Protein AF-0000000084530500 (afdb_homodimer)

pLDDT: mean 92.84, std 9.27, range [52.69, 98.69]

Solvent-accessible surface area (backbone atoms only — not comparable to full-atom values): 16611 Å² total; per-residue (Å²): 129,86,68,72,89,74,57,67,73,59,50,64,66,54,60,61,42,59,48,24,37,50,35,18,50,46,45,53,46,49,42,46,55,41,28,43,76,73,73,33,53,69,70,47,49,54,50,51,52,53,27,68,74,37,63,52,72,34,32,72,69,60,44,49,62,70,46,38,83,73,32,84,66,74,65,64,59,66,60,46,52,50,49,35,37,73,71,50,22,37,44,66,48,96,87,36,28,26,32,62,33,74,61,24,47,52,51,50,50,54,40,49,53,47,39,48,51,50,54,52,42,43,47,59,95,56,56,67,66,52,49,31,47,28,49,51,51,44,24,48,28,26,34,56,63,75,48,76,36,55,79,84,131,130,86,70,73,89,73,57,67,73,59,49,64,66,55,61,62,42,60,46,24,36,50,37,16,52,46,46,52,47,48,42,47,56,42,28,43,77,74,74,30,54,68,70,48,49,54,50,52,52,53,28,68,74,38,64,52,71,35,32,71,69,59,44,49,62,71,45,39,82,72,32,83,66,74,67,63,59,65,59,46,52,50,49,36,38,74,70,50,23,37,43,66,48,94,87,37,28,26,32,63,32,75,62,23,48,52,51,51,52,54,38,49,54,46,38,47,51,50,55,53,43,45,47,60,94,56,55,66,67,52,50,30,46,28,49,52,51,43,24,46,28,26,34,54,62,75,48,76,36,54,78,84,130

Organism: Streptomyces rubellomurinus (strain ATCC 31215) (NCBI:txid359131)

Nearest PDB structures (foldseek):
  4rgu-assembly1_A-2  TM=6.448E-01  e=1.295E-05  Acinetobacter baylyi ADP1
  5x7z-assembly1_A-2  TM=6.653E-01  e=1.735E-05  Mycobacterium tuberculosis H37Rv
  3fm5-assembly3_C  TM=7.066E-01  e=1.064E-04  Rhodococcus jostii RHA1
  5cyv-assembly1_B  TM=6.787E-01  e=2.277E-04  Rhodococcus jostii RHA1
  2hr3-assembly1_A  TM=5.993E-01  e=1.631E-02  Pseudomonas aeruginosa

Foldseek 3Di:
DDDDDDDPVVVVPDDPVVVVVVLVCVLVVQLQVLCVVLPDGPLLLLVLVVCAVPPQPDALVRSCVVCVVVCVVVDDNVVSQVVCVVVQQWDQDDVRGIHGDPVVVVSNVSSVVSSVVSVVVSCPPPDPVNVVVVLQVVLVVCVVVPHHSDDDD/DDDDDDDPVVVVPDDPVVVVVVLVCVLVVQLQVLCVVLPDGPLLLLVLVVCAVPPQPDALVRSCVVCVVVCVVVDDVVVSVVVCVVVQQWDQDDVRGIHGDPVVVVSNVSSVVSSVVSVVVSCPPPDPVVVVVVLQVVLVVCVVVPHHSDDDD

Sequence (306 aa):
MAVEEYAHEVLAGQPIGAWSGEVYRRVVGGLRDQLAVEGLAQPHWWTLNHVAGAPGAWTRATLVDRLARYEDLGLDFDAVFDDLVAREWLVEGAEGAMTLTEAGEAGRLRARERNLRVHLRTHEGIDPEDFVTTINVLRRMVDNLGGDGNLPAMAVEEYAHEVLAGQPIGAWSGEVYRRVVGGLRDQLAVEGLAQPHWWTLNHVAGAPGAWTRATLVDRLARYEDLGLDFDAVFDDLVAREWLVEGAEGAMTLTEAGEAGRLRARERNLRVHLRTHEGIDPEDFVTTINVLRRMVDNLGGDGNLPA

Secondary structure (DSSP, 8-state):
-PPPP--HHHHTTS-HHHHHHHHHHHHHHHHHHHHHHTT--HHHHHHHHHHHHSTT---HHHHHHHTHHHHTTT--HHHHHHHHHHTTSEEE-TTS-EEE-HHHHHHHHHHHHHHHHHHHHHHTT--HHHHHHHHHHHHHHHHHTTS--SPP-/-PPPP--HHHHTTS-HHHHHHHHHHHHHHHHHHHHHHTT--HHHHHHHHHHHHSTT---HHHHHHHHHHHHTTT--HHHHHHHHHHTTSEEE-TTS-EEE-HHHHHHHHHHHHHHHHHHHHHHTT--HHHHHHHHHHHHHHHHHTTS--SPP-

InterPro domains:
  IPR036388 Winged helix-like DNA-binding domain superfamily [G3DSA:1.10.10.10] (5-146)
  IPR036390 Winged helix DNA-binding domain superfamily [SSF46785] (20-146)

Structure (mmCIF, N/CA/C/O backbone):
data_AF-0000000084530500-model_v1
#
loop_
_entity.id
_entity.type
_entity.pdbx_description
1 polymer 'MarR family transcriptional regulator'
#
loop_
_atom_site.group_PDB
_atom_site.id
_atom_site.type_symbol
_atom_site.label_atom_id
_atom_site.label_alt_id
_atom_site.label_comp_id
_atom_site.label_asym_id
_atom_site.label_entity_id
_atom_site.label_seq_id
_atom_site.pdbx_PDB_ins_code
_atom_site.Cartn_x
_atom_site.Cartn_y
_atom_site.Cartn_z
_atom_site.occupancy
_atom_site.B_iso_or_equiv
_atom_site.auth_seq_id
_atom_site.auth_comp_id
_atom_site.auth_asym_id
_atom_site.auth_atom_id
_atom_site.pdbx_PDB_model_num
ATOM 1 N N . MET A 1 1 ? -5.711 11.414 -18.969 1 54.59 1 MET A N 1
ATOM 2 C CA . MET A 1 1 ? -6.492 10.68 -19.969 1 54.59 1 MET A CA 1
ATOM 3 C C . MET A 1 1 ? -7.637 9.922 -19.297 1 54.59 1 MET A C 1
ATOM 5 O O . MET A 1 1 ? -7.551 9.555 -18.125 1 54.59 1 MET A O 1
ATOM 9 N N . ALA A 1 2 ? -8.797 9.789 -19.938 1 70.19 2 ALA A N 1
ATOM 10 C CA . ALA A 1 2 ? -10.008 9.164 -19.406 1 70.19 2 ALA A CA 1
ATOM 11 C C . ALA A 1 2 ? -9.773 7.688 -19.094 1 70.19 2 ALA A C 1
ATOM 13 O O . ALA A 1 2 ? -9.055 6.996 -19.812 1 70.19 2 ALA A O 1
ATOM 14 N N . VAL A 1 3 ? -10.016 7.199 -17.797 1 82.19 3 VAL A N 1
ATOM 15 C CA . VAL A 1 3 ? -9.945 5.789 -17.422 1 82.19 3 VAL A CA 1
ATOM 16 C C . VAL A 1 3 ? -10.945 4.988 -18.25 1 82.19 3 VAL A C 1
ATOM 18 O O . VAL A 1 3 ? -12.125 5.352 -18.344 1 82.19 3 VAL A O 1
ATOM 21 N N . GLU A 1 4 ? -10.461 3.975 -18.891 1 88.31 4 GLU A N 1
ATOM 22 C CA . GLU A 1 4 ? -11.297 3.127 -19.734 1 88.31 4 GLU A CA 1
ATOM 23 C C . GLU A 1 4 ? -12.312 2.352 -18.906 1 88.31 4 GLU A C 1
ATOM 25 O O . GLU A 1 4 ? -12.094 2.104 -17.719 1 88.31 4 GLU A O 1
ATOM 30 N N . GLU A 1 5 ? -13.484 2.076 -19.609 1 93 5 GLU A N 1
ATOM 31 C CA . GLU A 1 5 ? -14.484 1.225 -18.984 1 93 5 GLU A CA 1
ATOM 32 C C . GLU A 1 5 ? -14.227 -0.249 -19.281 1 93 5 GLU A C 1
ATOM 34 O O . GLU A 1 5 ? -13.883 -0.607 -20.406 1 93 5 GLU A O 1
ATOM 39 N N . TYR A 1 6 ? -14.344 -1.104 -18.297 1 94.44 6 TYR A N 1
ATOM 40 C CA . TYR A 1 6 ? -14.141 -2.541 -18.438 1 94.44 6 TYR A CA 1
ATOM 41 C C . TYR A 1 6 ? -15.359 -3.316 -17.969 1 94.44 6 TYR A C 1
ATOM 43 O O . TYR A 1 6 ? -16.141 -2.822 -17.156 1 94.44 6 TYR A O 1
ATOM 51 N N . ALA A 1 7 ? -15.406 -4.551 -18.547 1 95.19 7 ALA A N 1
ATOM 52 C CA . ALA A 1 7 ? -16.469 -5.453 -18.125 1 95.19 7 ALA A CA 1
ATOM 53 C C . ALA A 1 7 ? -16.328 -5.812 -16.641 1 95.19 7 ALA A C 1
ATOM 55 O O . ALA A 1 7 ? -15.211 -5.875 -16.125 1 95.19 7 ALA A O 1
ATOM 56 N N . HIS A 1 8 ? -17.516 -6.004 -16 1 93.69 8 HIS A N 1
ATOM 57 C CA . HIS A 1 8 ? -17.547 -6.316 -14.578 1 93.69 8 HIS A CA 1
ATOM 58 C C . HIS A 1 8 ? -16.688 -7.527 -14.266 1 93.69 8 HIS A C 1
ATOM 60 O O . HIS A 1 8 ? -15.945 -7.523 -13.273 1 93.69 8 HIS A O 1
ATOM 66 N N . GLU A 1 9 ? -16.766 -8.539 -15.07 1 93.5 9 GLU A N 1
ATOM 67 C CA . GLU A 1 9 ? -16.047 -9.789 -14.844 1 93.5 9 GLU A CA 1
ATOM 68 C C . GLU A 1 9 ? -14.531 -9.555 -14.867 1 93.5 9 GLU A C 1
ATOM 70 O O . GLU A 1 9 ? -13.789 -10.227 -14.156 1 93.5 9 GLU A O 1
ATOM 75 N N . VAL A 1 10 ? -14.109 -8.586 -15.719 1 94.31 10 VAL A N 1
ATOM 76 C CA . VAL A 1 10 ? -12.695 -8.25 -15.82 1 94.31 10 VAL A CA 1
ATOM 77 C C . VAL A 1 10 ? -12.234 -7.539 -14.547 1 94.31 10 VAL A C 1
ATOM 79 O O . VAL A 1 10 ? -11.211 -7.891 -13.969 1 94.31 10 VAL A O 1
ATOM 82 N N . LEU A 1 11 ? -13.062 -6.582 -14.086 1 95.62 11 LEU A N 1
ATOM 83 C CA . LEU A 1 11 ? -12.742 -5.797 -12.898 1 95.62 11 LEU A CA 1
ATOM 84 C C . LEU A 1 11 ? -12.758 -6.672 -11.648 1 95.62 11 LEU A C 1
ATOM 86 O O . LEU A 1 11 ? -11.938 -6.488 -10.742 1 95.62 11 LEU A O 1
ATOM 90 N N . ALA A 1 12 ? -13.656 -7.699 -11.641 1 94.06 12 ALA A N 1
ATOM 91 C CA . ALA A 1 12 ? -13.797 -8.586 -10.492 1 94.06 12 ALA A CA 1
ATOM 92 C C . ALA A 1 12 ? -12.555 -9.461 -10.32 1 94.06 12 ALA A C 1
ATOM 94 O O . ALA A 1 12 ? -12.328 -10.016 -9.242 1 94.06 12 ALA A O 1
ATOM 95 N N . GLY A 1 13 ? -11.711 -9.57 -11.398 1 92.5 13 GLY A N 1
ATOM 96 C CA . GLY A 1 13 ? -10.531 -10.422 -11.359 1 92.5 13 GLY A CA 1
ATOM 97 C C . GLY A 1 13 ? -9.25 -9.648 -11.133 1 92.5 13 GLY A C 1
ATOM 98 O O . GLY A 1 13 ? -8.156 -10.234 -11.133 1 92.5 13 GLY A O 1
ATOM 99 N N . GLN A 1 14 ? -9.336 -8.359 -10.875 1 94.12 14 GLN A N 1
ATOM 100 C CA . GLN A 1 14 ? -8.148 -7.527 -10.727 1 94.12 14 GLN A CA 1
ATOM 101 C C . GLN A 1 14 ? -7.488 -7.75 -9.367 1 94.12 14 GLN A C 1
ATOM 103 O O . GLN A 1 14 ? -8.18 -7.938 -8.359 1 94.12 14 GLN A O 1
ATOM 108 N N . PRO A 1 15 ? -6.168 -7.758 -9.305 1 94.25 15 PRO A N 1
ATOM 109 C CA . PRO A 1 15 ? -5.441 -7.965 -8.047 1 94.25 15 PRO A CA 1
ATOM 110 C C . PRO A 1 15 ? -5.512 -6.758 -7.117 1 94.25 15 PRO A C 1
ATOM 112 O O . PRO A 1 15 ? -4.836 -5.754 -7.352 1 94.25 15 PRO A O 1
ATOM 115 N N . ILE A 1 16 ? -6.207 -6.91 -6.043 1 96.81 16 ILE A N 1
ATOM 116 C CA . ILE A 1 16 ? -6.441 -5.816 -5.105 1 96.81 16 ILE A CA 1
ATOM 117 C C . ILE A 1 16 ? -5.117 -5.395 -4.465 1 96.81 16 ILE A C 1
ATOM 119 O O . ILE A 1 16 ? -4.906 -4.215 -4.184 1 96.81 16 ILE A O 1
ATOM 123 N N . GLY A 1 17 ? -4.215 -6.352 -4.203 1 95.56 17 GLY A N 1
ATOM 124 C CA . GLY A 1 17 ? -2.908 -6.012 -3.664 1 95.56 17 GLY A CA 1
ATOM 125 C C . GLY A 1 17 ? -2.125 -5.062 -4.551 1 95.56 17 GLY A C 1
ATOM 126 O O . GLY A 1 17 ? -1.516 -4.105 -4.066 1 95.56 17 GLY A O 1
ATOM 127 N N . ALA A 1 18 ? -2.166 -5.277 -5.852 1 92.38 18 ALA A N 1
ATOM 128 C CA . ALA A 1 18 ? -1.439 -4.434 -6.793 1 92.38 18 ALA A CA 1
ATOM 129 C C . ALA A 1 18 ? -2.031 -3.029 -6.844 1 92.38 18 ALA A C 1
ATOM 131 O O . ALA A 1 18 ? -1.302 -2.037 -6.777 1 92.38 18 ALA A O 1
ATOM 132 N N . TRP A 1 19 ? -3.332 -2.898 -6.91 1 96.19 19 TRP A N 1
ATOM 133 C CA . TRP A 1 19 ? -3.992 -1.602 -7.039 1 96.19 19 TRP A CA 1
ATOM 134 C C . TRP A 1 19 ? -3.893 -0.811 -5.738 1 96.19 19 TRP A C 1
ATOM 136 O O . TRP A 1 19 ? -3.629 0.394 -5.754 1 96.19 19 TRP A O 1
ATOM 146 N N . SER A 1 20 ? -4.148 -1.456 -4.598 1 97.5 20 SER A N 1
ATOM 147 C CA . SER A 1 20 ? -3.998 -0.766 -3.32 1 97.5 20 SER A CA 1
ATOM 148 C C . SER A 1 20 ? -2.559 -0.313 -3.104 1 97.5 20 SER A C 1
ATOM 150 O O . SER A 1 20 ? -2.316 0.782 -2.592 1 97.5 20 SER A O 1
ATOM 152 N N . GLY A 1 21 ? -1.623 -1.118 -3.494 1 96.19 21 GLY A N 1
ATOM 153 C CA . GLY A 1 21 ? -0.222 -0.739 -3.412 1 96.19 21 GLY A CA 1
ATOM 154 C C . GLY A 1 21 ? 0.12 0.47 -4.262 1 96.19 21 GLY A C 1
ATOM 155 O O . GLY A 1 21 ? 0.86 1.354 -3.826 1 96.19 21 GLY A O 1
ATOM 156 N N . GLU A 1 22 ? -0.398 0.429 -5.473 1 94.94 22 GLU A N 1
ATOM 157 C CA . GLU A 1 22 ? -0.129 1.541 -6.379 1 94.94 22 GLU A CA 1
ATOM 158 C C . GLU A 1 22 ? -0.701 2.848 -5.836 1 94.94 22 GLU A C 1
ATOM 160 O O . GLU A 1 22 ? -0.021 3.875 -5.832 1 94.94 22 GLU A O 1
ATOM 165 N N . VAL A 1 23 ? -1.954 2.83 -5.367 1 97.69 23 VAL A N 1
ATOM 166 C CA . VAL A 1 23 ? -2.57 4.023 -4.797 1 97.69 23 VAL A CA 1
ATOM 167 C C . VAL A 1 23 ? -1.772 4.48 -3.576 1 97.69 23 VAL A C 1
ATOM 169 O O . VAL A 1 23 ? -1.45 5.664 -3.445 1 97.69 23 VAL A O 1
ATOM 172 N N . TYR A 1 24 ? -1.438 3.559 -2.705 1 96.38 24 TYR A N 1
ATOM 173 C CA . TYR A 1 24 ? -0.634 3.873 -1.529 1 96.38 24 TYR A CA 1
ATOM 174 C C . TYR A 1 24 ? 0.644 4.605 -1.922 1 96.38 24 TYR A C 1
ATOM 176 O O . TYR A 1 24 ? 0.923 5.695 -1.416 1 96.38 24 TYR A O 1
ATOM 184 N N . ARG A 1 25 ? 1.429 4.113 -2.854 1 95.56 25 ARG A N 1
ATOM 185 C CA . ARG A 1 25 ? 2.711 4.684 -3.258 1 95.56 25 ARG A CA 1
ATOM 186 C C . ARG A 1 25 ? 2.527 6.066 -3.869 1 95.56 25 ARG A C 1
ATOM 188 O O . ARG A 1 25 ? 3.293 6.988 -3.574 1 95.56 25 ARG A O 1
ATOM 195 N N . ARG A 1 26 ? 1.501 6.172 -4.645 1 95.44 26 ARG A N 1
ATOM 196 C CA . ARG A 1 26 ? 1.305 7.441 -5.336 1 95.44 26 ARG A CA 1
ATOM 197 C C . ARG A 1 26 ? 0.82 8.516 -4.371 1 95.44 26 ARG A C 1
ATOM 199 O O . ARG A 1 26 ? 1.239 9.672 -4.461 1 95.44 26 ARG A O 1
ATOM 206 N N . VAL A 1 27 ? -0.061 8.156 -3.434 1 96.06 27 VAL A N 1
ATOM 207 C CA . VAL A 1 27 ? -0.547 9.117 -2.451 1 96.06 27 VAL A CA 1
ATOM 208 C C . VAL A 1 27 ? 0.596 9.539 -1.529 1 96.06 27 VAL A C 1
ATOM 210 O O . VAL A 1 27 ? 0.885 10.727 -1.392 1 96.06 27 VAL A O 1
ATOM 213 N N . VAL A 1 28 ? 1.25 8.602 -0.919 1 92.38 28 VAL A N 1
ATOM 214 C CA . VAL A 1 28 ? 2.332 8.883 0.018 1 92.38 28 VAL A CA 1
ATOM 215 C C . VAL A 1 28 ? 3.467 9.609 -0.704 1 92.38 28 VAL A C 1
ATOM 217 O O . VAL A 1 28 ? 4.027 10.57 -0.179 1 92.38 28 VAL A O 1
ATOM 220 N N . GLY A 1 29 ? 3.785 9.125 -1.941 1 94.12 29 GLY A N 1
ATOM 221 C CA . GLY A 1 29 ? 4.777 9.812 -2.75 1 94.12 29 GLY A CA 1
ATOM 222 C C . GLY A 1 29 ? 4.418 11.25 -3.043 1 94.12 29 GLY A C 1
ATOM 223 O O . GLY A 1 29 ? 5.258 12.148 -2.932 1 94.12 29 GLY A O 1
ATOM 224 N N . GLY A 1 30 ? 3.16 11.477 -3.455 1 95.19 30 GLY A N 1
ATOM 225 C CA . GLY A 1 30 ? 2.688 12.828 -3.701 1 95.19 30 GLY A CA 1
ATOM 226 C C . GLY A 1 30 ? 2.811 13.734 -2.49 1 95.19 30 GLY A C 1
ATOM 227 O O . GLY A 1 30 ? 3.246 14.883 -2.607 1 95.19 30 GLY A O 1
ATOM 228 N N . LEU A 1 31 ? 2.422 13.219 -1.351 1 95 31 LEU A N 1
ATOM 229 C CA . LEU A 1 31 ? 2.525 13.984 -0.113 1 95 31 LEU A CA 1
ATOM 230 C C . LEU A 1 31 ? 3.98 14.305 0.209 1 95 31 LEU A C 1
ATOM 232 O O . LEU A 1 31 ? 4.312 15.445 0.552 1 95 31 LEU A O 1
ATOM 236 N N . ARG A 1 32 ? 4.875 13.367 0.038 1 93.25 32 ARG A N 1
ATOM 237 C CA . ARG A 1 32 ? 6.297 13.547 0.312 1 93.25 32 ARG A CA 1
ATOM 238 C C . ARG A 1 32 ? 6.91 14.57 -0.638 1 93.25 32 ARG A C 1
ATOM 240 O O . ARG A 1 32 ? 7.73 15.398 -0.226 1 93.25 32 ARG A O 1
ATOM 247 N N . ASP A 1 33 ? 6.508 14.469 -1.879 1 95.19 33 ASP A N 1
ATOM 248 C CA . ASP A 1 33 ? 7.008 15.422 -2.865 1 95.19 33 ASP A CA 1
ATOM 249 C C . ASP A 1 33 ? 6.637 16.859 -2.482 1 95.19 33 ASP A C 1
ATOM 251 O O . ASP A 1 33 ? 7.449 17.766 -2.613 1 95.19 33 ASP A O 1
ATOM 255 N N . GLN A 1 34 ? 5.418 16.984 -2.002 1 95.81 34 GLN A N 1
ATOM 256 C CA . GLN A 1 34 ? 4.965 18.328 -1.633 1 95.81 34 GLN A CA 1
ATOM 257 C C . GLN A 1 34 ? 5.656 18.812 -0.358 1 95.81 34 GLN A C 1
ATOM 259 O O . GLN A 1 34 ? 5.965 20 -0.224 1 95.81 34 GLN A O 1
ATOM 264 N N . LEU A 1 35 ? 5.949 17.922 0.568 1 95.56 35 LEU A N 1
ATOM 265 C CA . LEU A 1 35 ? 6.699 18.266 1.77 1 95.56 35 LEU A CA 1
ATOM 266 C C . LEU A 1 35 ? 8.117 18.719 1.416 1 95.56 35 LEU A C 1
ATOM 268 O O . LEU A 1 35 ? 8.641 19.656 2.008 1 95.56 35 LEU A O 1
ATOM 272 N N . ALA A 1 36 ? 8.656 18.109 0.406 1 95.75 36 ALA A N 1
ATOM 273 C CA . ALA A 1 36 ? 10.023 18.406 -0.016 1 95.75 36 ALA A CA 1
ATOM 274 C C . ALA A 1 36 ? 10.141 19.828 -0.531 1 95.75 36 ALA A C 1
ATOM 276 O O . ALA A 1 36 ? 11.195 20.453 -0.408 1 95.75 36 ALA A O 1
ATOM 277 N N . VAL A 1 37 ? 9.102 20.359 -1.075 1 95.44 37 VAL A N 1
ATOM 278 C CA . VAL A 1 37 ? 9.07 21.734 -1.551 1 95.44 37 VAL A CA 1
ATOM 279 C C . VAL A 1 37 ? 9.375 22.688 -0.395 1 95.44 37 VAL A C 1
ATOM 281 O O . VAL A 1 37 ? 10.023 23.719 -0.585 1 95.44 37 VAL A O 1
ATOM 284 N N . GLU A 1 38 ? 8.977 22.281 0.807 1 94.75 38 GLU A N 1
ATOM 285 C CA . GLU A 1 38 ? 9.234 23.094 2.002 1 94.75 38 GLU A CA 1
ATOM 286 C C . GLU A 1 38 ? 10.508 22.641 2.707 1 94.75 38 GLU A C 1
ATOM 288 O O . GLU A 1 38 ? 10.766 23.031 3.846 1 94.75 38 GLU A O 1
ATOM 293 N N . GLY A 1 39 ? 11.219 21.719 2.035 1 96.19 39 GLY A N 1
ATOM 294 C CA . GLY A 1 39 ? 12.422 21.188 2.658 1 96.19 39 GLY A CA 1
ATOM 295 C C . GLY A 1 39 ? 12.133 20.234 3.803 1 96.19 39 GLY A C 1
ATOM 296 O O . GLY A 1 39 ? 12.938 20.094 4.727 1 96.19 39 GLY A O 1
ATOM 297 N N . LEU A 1 40 ? 10.969 19.641 3.818 1 96.62 40 LEU A N 1
ATOM 298 C CA . LEU A 1 40 ? 10.555 18.766 4.902 1 96.62 40 LEU A CA 1
ATOM 299 C C . LEU A 1 40 ? 10.516 17.312 4.434 1 96.62 40 LEU A C 1
ATOM 301 O O . LEU A 1 40 ? 10.102 17.031 3.309 1 96.62 40 LEU A O 1
ATOM 305 N N . ALA A 1 41 ? 10.969 16.453 5.258 1 93.56 41 ALA A N 1
ATOM 306 C CA . ALA A 1 41 ? 10.672 15.031 5.152 1 93.56 41 ALA A CA 1
ATOM 307 C C . ALA A 1 41 ? 9.5 14.648 6.047 1 93.56 41 ALA A C 1
ATOM 309 O O . ALA A 1 41 ? 8.961 15.492 6.773 1 93.56 41 ALA A O 1
ATOM 310 N N . GLN A 1 42 ? 9.023 13.414 5.887 1 90.06 42 GLN A N 1
ATOM 311 C CA . GLN A 1 42 ? 7.84 12.969 6.609 1 90.06 42 GLN A CA 1
ATOM 312 C C . GLN A 1 42 ? 8.031 13.109 8.117 1 90.06 42 GLN A C 1
ATOM 314 O O . GLN A 1 42 ? 7.152 13.633 8.805 1 90.06 42 GLN A O 1
ATOM 319 N N . PRO A 1 43 ? 9.227 12.758 8.727 1 91.44 43 PRO A N 1
ATOM 320 C CA . PRO A 1 43 ? 9.352 12.938 10.172 1 91.44 43 PRO A CA 1
ATOM 321 C C . PRO A 1 43 ? 9.281 14.406 10.594 1 91.44 43 PRO A C 1
ATOM 323 O O . PRO A 1 43 ? 8.82 14.719 11.688 1 91.44 43 PRO A O 1
ATOM 326 N N . HIS A 1 44 ? 9.781 15.32 9.711 1 94.94 44 HIS A N 1
ATOM 327 C CA . HIS A 1 44 ? 9.602 16.75 9.953 1 94.94 44 HIS A CA 1
ATOM 328 C C . HIS A 1 44 ? 8.125 17.094 10.117 1 94.94 44 HIS A C 1
ATOM 330 O O . HIS A 1 44 ? 7.742 17.781 11.062 1 94.94 44 HIS A O 1
ATOM 336 N N . TRP A 1 45 ? 7.363 16.5 9.25 1 94.5 45 TRP A N 1
ATOM 337 C CA . TRP A 1 45 ? 5.934 16.797 9.188 1 94.5 45 TRP A CA 1
ATOM 338 C C . TRP A 1 45 ? 5.219 16.25 10.422 1 94.5 45 TRP A C 1
ATOM 340 O O . TRP A 1 45 ? 4.434 16.969 11.055 1 94.5 45 TRP A O 1
ATOM 350 N N . TRP A 1 46 ? 5.531 15.102 10.75 1 91.75 46 TRP A N 1
ATOM 351 C CA . TRP A 1 46 ? 4.934 14.508 11.945 1 91.75 46 TRP A CA 1
ATOM 352 C C . TRP A 1 46 ? 5.266 15.336 13.188 1 91.75 46 TRP A C 1
ATOM 354 O O . TRP A 1 46 ? 4.387 15.633 14 1 91.75 46 TRP A O 1
ATOM 364 N N . THR A 1 47 ? 6.504 15.695 13.281 1 94.94 47 THR A N 1
ATOM 365 C CA . THR A 1 47 ? 6.973 16.516 14.398 1 94.94 47 THR A CA 1
ATOM 366 C C . THR A 1 47 ? 6.199 17.828 14.469 1 94.94 47 THR A C 1
ATOM 368 O O . THR A 1 47 ? 5.625 18.156 15.516 1 94.94 47 THR A O 1
ATOM 371 N N . LEU A 1 48 ? 6.121 18.516 13.375 1 97.38 48 LEU A N 1
ATOM 372 C CA . LEU A 1 48 ? 5.461 19.812 13.32 1 97.38 48 LEU A CA 1
ATOM 373 C C . LEU A 1 48 ? 3.992 19.703 13.711 1 97.38 48 LEU A C 1
ATOM 375 O O . LEU A 1 48 ? 3.475 20.531 14.461 1 97.38 48 LEU A O 1
ATOM 379 N N . ASN A 1 49 ? 3.344 18.703 13.242 1 96.06 49 ASN A N 1
ATOM 380 C CA . ASN A 1 49 ? 1.919 18.547 13.516 1 96.06 49 ASN A CA 1
ATOM 381 C C . ASN A 1 49 ? 1.661 18.219 14.984 1 96.06 49 ASN A C 1
ATOM 383 O O . ASN A 1 49 ? 0.717 18.734 15.586 1 96.06 49 ASN A O 1
ATOM 387 N N . HIS A 1 50 ? 2.463 17.359 15.508 1 95.06 50 HIS A N 1
ATOM 388 C CA . HIS A 1 50 ? 2.277 17.031 16.906 1 95.06 50 HIS A CA 1
ATOM 389 C C . HIS A 1 50 ? 2.527 18.234 17.812 1 95.06 50 HIS A C 1
ATOM 391 O O . HIS A 1 50 ? 1.736 18.516 18.703 1 95.06 50 HIS A O 1
ATOM 397 N N . VAL A 1 51 ? 3.578 18.984 17.578 1 97.31 51 VAL A N 1
ATOM 398 C CA . VAL A 1 51 ? 3.928 20.141 18.391 1 97.31 51 VAL A CA 1
ATOM 399 C C . VAL A 1 51 ? 2.857 21.219 18.234 1 97.31 51 VAL A C 1
ATOM 401 O O . VAL A 1 51 ? 2.441 21.828 19.219 1 97.31 51 VAL A O 1
ATOM 404 N N . ALA A 1 52 ? 2.42 21.438 17.031 1 97.38 52 ALA A N 1
ATOM 405 C CA . ALA A 1 52 ? 1.373 22.422 16.766 1 97.38 52 ALA A CA 1
ATOM 406 C C . ALA A 1 52 ? 0.082 22.047 17.5 1 97.38 52 ALA A C 1
ATOM 408 O O . ALA A 1 52 ? -0.636 22.922 17.984 1 97.38 52 ALA A O 1
ATOM 409 N N . GLY A 1 53 ? -0.196 20.828 17.531 1 96.06 53 GLY A N 1
ATOM 410 C CA . GLY A 1 53 ? -1.428 20.359 18.141 1 96.06 53 GLY A CA 1
ATOM 411 C C . GLY A 1 53 ? -1.428 20.469 19.656 1 96.06 53 GLY A C 1
ATOM 412 O O . GLY A 1 53 ? -2.488 20.547 20.281 1 96.06 53 GLY A O 1
ATOM 413 N N . ALA A 1 54 ? -0.268 20.359 20.234 1 96.38 54 ALA A N 1
ATOM 414 C CA . ALA A 1 54 ? -0.114 20.469 21.672 1 96.38 54 ALA A CA 1
ATOM 415 C C . ALA A 1 54 ? 1.176 21.203 22.031 1 96.38 54 ALA A C 1
ATOM 417 O O . ALA A 1 54 ? 2.113 20.594 22.562 1 96.38 54 ALA A O 1
ATOM 418 N N . PRO A 1 55 ? 1.102 22.531 21.859 1 95.31 55 PRO A N 1
ATOM 419 C CA . PRO A 1 55 ? 2.307 23.312 22.141 1 95.31 55 PRO A CA 1
ATOM 420 C C . PRO A 1 55 ? 2.801 23.156 23.578 1 95.31 55 PRO A C 1
ATOM 422 O O . PRO A 1 55 ? 2.018 23.297 24.516 1 95.31 55 PRO A O 1
ATOM 425 N N . GLY A 1 56 ? 3.996 22.797 23.688 1 95.12 56 GLY A N 1
ATOM 426 C CA . GLY A 1 56 ? 4.617 22.703 25 1 95.12 56 GLY A CA 1
ATOM 427 C C . GLY A 1 56 ? 4.434 21.344 25.641 1 95.12 56 GLY A C 1
ATOM 428 O O . GLY A 1 56 ? 4.969 21.094 26.719 1 95.12 56 GLY A O 1
ATOM 429 N N . ALA A 1 57 ? 3.748 20.484 25 1 95.19 57 ALA A N 1
ATOM 430 C CA . ALA A 1 57 ? 3.428 19.203 25.594 1 95.19 57 ALA A CA 1
ATOM 431 C C . ALA A 1 57 ? 4.504 18.156 25.281 1 95.19 57 ALA A C 1
ATOM 433 O O . ALA A 1 57 ? 4.598 17.125 25.953 1 95.19 57 ALA A O 1
ATOM 434 N N . TRP A 1 58 ? 5.289 18.453 24.359 1 96.31 58 TRP A N 1
ATOM 435 C CA . TRP A 1 58 ? 6.219 17.438 23.875 1 96.31 58 TRP A CA 1
ATOM 436 C C . TRP A 1 58 ? 7.66 17.828 24.188 1 96.31 58 TRP A C 1
ATOM 438 O O . TRP A 1 58 ? 8.039 19 24.062 1 96.31 58 TRP A O 1
ATOM 448 N N . THR A 1 59 ? 8.414 16.812 24.609 1 96.88 59 THR A N 1
ATOM 449 C CA . THR A 1 59 ? 9.867 16.844 24.578 1 96.88 59 THR A CA 1
ATOM 450 C C . THR A 1 59 ? 10.422 15.922 23.5 1 96.88 59 THR A C 1
ATOM 452 O O . THR A 1 59 ? 9.664 15.188 22.875 1 96.88 59 THR A O 1
ATOM 455 N N . ARG A 1 60 ? 11.781 16.016 23.281 1 94.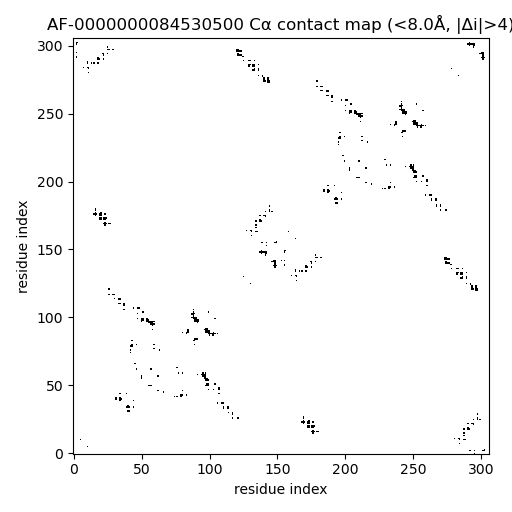5 60 ARG A N 1
ATOM 456 C CA . ARG A 1 60 ? 12.359 15.086 22.312 1 94.5 60 ARG A CA 1
ATOM 457 C C . ARG A 1 60 ? 12.031 13.641 22.672 1 94.5 60 ARG A C 1
ATOM 459 O O . ARG A 1 60 ? 11.539 12.883 21.844 1 94.5 60 ARG A O 1
ATOM 466 N N . ALA A 1 61 ? 12.227 13.328 23.875 1 91.94 61 ALA A N 1
ATOM 467 C CA . ALA A 1 61 ? 12.062 11.953 24.328 1 91.94 61 ALA A CA 1
ATOM 468 C C . ALA A 1 61 ? 10.609 11.492 24.188 1 91.94 61 ALA A C 1
ATOM 470 O O . ALA A 1 61 ? 10.352 10.414 23.656 1 91.94 61 ALA A O 1
ATOM 471 N N . THR A 1 62 ? 9.648 12.312 24.609 1 93.38 62 THR A N 1
ATOM 472 C CA . THR A 1 62 ? 8.242 11.914 24.594 1 93.38 62 THR A CA 1
ATOM 473 C C . THR A 1 62 ? 7.707 11.859 23.172 1 93.38 62 THR A C 1
ATOM 475 O O . THR A 1 62 ? 6.859 11.023 22.844 1 93.38 62 THR A O 1
ATOM 478 N N . LEU A 1 63 ? 8.219 12.734 22.344 1 93.38 63 LEU A N 1
ATOM 479 C CA . LEU A 1 63 ? 7.754 12.734 20.953 1 93.38 63 LEU A CA 1
ATOM 480 C C . LEU A 1 63 ? 8.32 11.539 20.188 1 93.38 63 LEU A C 1
ATOM 482 O O . LEU A 1 63 ? 7.617 10.914 19.391 1 93.38 63 LEU A O 1
ATOM 486 N N . VAL A 1 64 ? 9.555 11.18 20.422 1 90.12 64 VAL A N 1
ATOM 487 C CA . VAL A 1 64 ? 10.156 10.008 19.797 1 90.12 64 VAL A CA 1
ATOM 488 C C . VAL A 1 64 ? 9.375 8.758 20.203 1 90.12 64 VAL A C 1
ATOM 490 O O . VAL A 1 64 ? 9.117 7.887 19.375 1 90.12 64 VAL A O 1
ATOM 493 N N . ASP A 1 65 ? 8.992 8.711 21.453 1 88.62 65 ASP A N 1
ATOM 494 C CA . ASP A 1 65 ? 8.211 7.582 21.938 1 88.62 65 ASP A CA 1
ATOM 495 C C . ASP A 1 65 ? 6.863 7.5 21.234 1 88.62 65 ASP A C 1
ATOM 497 O O . ASP A 1 65 ? 6.422 6.41 20.844 1 88.62 65 ASP A O 1
ATOM 501 N N . ARG A 1 66 ? 6.254 8.617 21 1 87.44 66 ARG A N 1
ATOM 502 C CA . ARG A 1 66 ? 4.957 8.695 20.344 1 87.44 66 ARG A CA 1
ATOM 503 C C . ARG A 1 66 ? 5.066 8.281 18.875 1 87.44 66 ARG A C 1
ATOM 505 O O . ARG A 1 66 ? 4.152 7.648 18.344 1 87.44 66 ARG A O 1
ATOM 512 N N . LEU A 1 67 ? 6.172 8.625 18.281 1 86 67 LEU A N 1
ATOM 513 C CA . LEU A 1 67 ? 6.348 8.383 16.859 1 86 67 LEU A CA 1
ATOM 514 C C . LEU A 1 67 ? 7.078 7.066 16.609 1 86 67 LEU A C 1
ATOM 516 O O . LEU A 1 67 ? 7.383 6.727 15.461 1 86 67 LEU A O 1
ATOM 520 N N . ALA A 1 68 ? 7.355 6.379 17.641 1 73.81 68 ALA A N 1
ATOM 521 C CA . ALA A 1 68 ? 8.164 5.164 17.594 1 73.81 68 ALA A CA 1
ATOM 522 C C . ALA A 1 68 ? 7.559 4.145 16.625 1 73.81 68 ALA A C 1
ATOM 524 O O . ALA A 1 68 ? 8.281 3.357 16.016 1 73.81 68 ALA A O 1
ATOM 525 N N . ARG A 1 69 ? 6.312 4.121 16.672 1 66.19 69 ARG A N 1
ATOM 526 C CA . ARG A 1 69 ? 5.676 3.146 15.797 1 66.19 69 ARG A CA 1
ATOM 527 C C . ARG A 1 69 ? 6.078 3.371 14.344 1 66.19 69 ARG A C 1
ATOM 529 O O . ARG A 1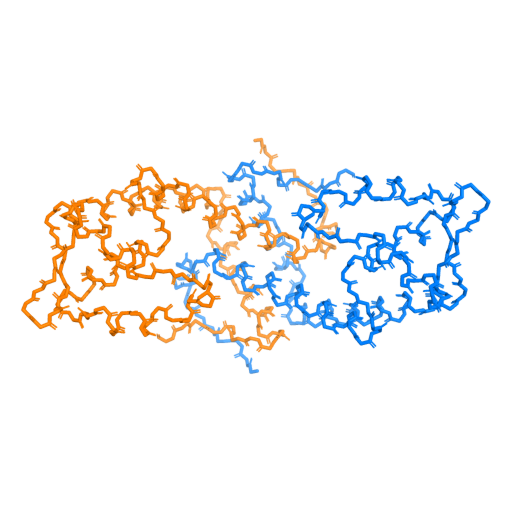 69 ? 6.031 2.445 13.531 1 66.19 69 ARG A O 1
ATOM 536 N N . TYR A 1 70 ? 6.211 4.559 13.953 1 62.97 70 TYR A N 1
ATOM 537 C CA . TYR A 1 70 ? 6.668 4.887 12.609 1 62.97 70 TYR A CA 1
ATOM 538 C C . TYR A 1 70 ? 8.18 4.734 12.492 1 62.97 70 TYR A C 1
ATOM 540 O O . TYR A 1 70 ? 8.727 4.75 11.391 1 62.97 70 TYR A O 1
ATOM 548 N N . GLU A 1 71 ? 8.914 4.605 13.719 1 53.22 71 GLU A N 1
ATOM 549 C CA . GLU A 1 71 ? 10.367 4.562 13.891 1 53.22 71 GLU A CA 1
ATOM 550 C C . GLU A 1 71 ? 10.961 3.311 13.25 1 53.22 71 GLU A C 1
ATOM 552 O O . GLU A 1 71 ? 12.109 3.324 12.797 1 53.22 71 GLU A O 1
ATOM 557 N N . ASP A 1 72 ? 10.148 2.379 13.258 1 52.94 72 ASP A N 1
ATOM 558 C CA . ASP A 1 72 ? 10.883 1.181 12.852 1 52.94 72 ASP A CA 1
ATOM 559 C C . ASP A 1 72 ? 11.648 1.416 11.555 1 52.94 72 ASP A C 1
ATOM 561 O O . ASP A 1 72 ? 12.359 0.528 11.078 1 52.94 72 ASP A O 1
ATOM 565 N N . LEU A 1 73 ? 11.586 2.693 11.25 1 55.78 73 LEU A N 1
ATOM 566 C CA . LEU A 1 73 ? 12.219 2.885 9.953 1 55.78 73 LEU A CA 1
ATOM 567 C C . LEU A 1 73 ? 13.641 3.42 10.109 1 55.78 73 LEU A C 1
ATOM 569 O O . LEU A 1 73 ? 14.273 3.797 9.125 1 55.78 73 LEU A O 1
ATOM 573 N N . GLY A 1 74 ? 14.156 3.266 11.383 1 64.19 74 GLY A N 1
ATOM 574 C CA . GLY A 1 74 ? 15.523 3.734 11.531 1 64.19 74 GLY A CA 1
ATOM 575 C C . GLY A 1 74 ? 15.664 5.234 11.344 1 64.19 74 GLY A C 1
ATOM 576 O O . GLY A 1 74 ? 16.688 5.707 10.859 1 64.19 74 GLY A O 1
ATOM 577 N N . LEU A 1 75 ? 14.672 5.883 11.672 1 76.06 75 LEU A N 1
ATOM 578 C CA . LEU A 1 75 ? 14.695 7.324 11.445 1 76.06 75 LEU A CA 1
ATOM 579 C C . LEU A 1 75 ? 15.5 8.031 12.531 1 76.06 75 LEU A C 1
ATOM 581 O O . LEU A 1 75 ? 15.445 7.648 13.703 1 76.06 75 LEU A O 1
ATOM 585 N N . ASP A 1 76 ? 16.391 8.969 12.227 1 86.06 76 ASP A N 1
ATOM 586 C CA . ASP A 1 76 ? 17.125 9.836 13.148 1 86.06 76 ASP A CA 1
ATOM 587 C C . ASP A 1 76 ? 16.297 11.062 13.523 1 86.06 76 ASP A C 1
ATOM 589 O O . ASP A 1 76 ? 16.484 12.141 12.945 1 86.06 76 ASP A O 1
ATOM 593 N N . PHE A 1 77 ? 15.531 10.922 14.57 1 90.62 77 PHE A N 1
ATOM 594 C CA . PHE A 1 77 ? 14.633 12 14.961 1 90.62 77 PHE A CA 1
ATOM 595 C C . PHE A 1 77 ? 15.414 13.172 15.547 1 90.62 77 PHE A C 1
ATOM 597 O O . PHE A 1 77 ? 15.031 14.328 15.375 1 90.62 77 PHE A O 1
ATOM 604 N N . ASP A 1 78 ? 16.469 12.859 16.188 1 91.69 78 ASP A N 1
ATOM 605 C CA . ASP A 1 78 ? 17.281 13.945 16.75 1 91.69 78 ASP A CA 1
ATOM 606 C C . ASP A 1 78 ? 17.766 14.883 15.641 1 91.69 78 ASP A C 1
ATOM 608 O O . ASP A 1 78 ? 17.766 16.094 15.805 1 91.69 78 ASP A O 1
ATOM 612 N N . ALA A 1 79 ? 18.156 14.266 14.586 1 94.31 79 ALA A N 1
ATOM 613 C CA . ALA A 1 79 ? 18.594 15.078 13.445 1 94.31 79 ALA A CA 1
ATOM 614 C C . ALA A 1 79 ? 17.438 15.914 12.906 1 94.31 79 ALA A C 1
ATOM 616 O O . ALA A 1 79 ? 17.641 17.047 12.461 1 94.31 79 ALA A O 1
ATOM 617 N N . VAL A 1 80 ? 16.297 15.391 12.906 1 95.44 80 VAL A N 1
ATOM 618 C CA . VAL A 1 80 ? 15.102 16.094 12.453 1 95.44 80 VAL A CA 1
ATOM 619 C C . VAL A 1 80 ? 14.836 17.297 13.359 1 95.44 80 VAL A C 1
ATOM 621 O O . VAL A 1 80 ? 14.602 18.406 12.875 1 95.44 80 VAL A O 1
ATOM 624 N N . PHE A 1 81 ? 14.883 17.031 14.633 1 96.5 81 PHE A N 1
ATOM 625 C CA . PHE A 1 81 ? 14.664 18.109 15.594 1 96.5 81 PHE A CA 1
ATOM 626 C C . PHE A 1 81 ? 15.719 19.188 15.438 1 96.5 81 PHE A C 1
ATOM 628 O O . PHE A 1 81 ? 15.391 20.375 15.406 1 96.5 81 PHE A O 1
ATOM 635 N N . ASP A 1 82 ? 16.969 18.734 15.336 1 97.19 82 ASP A N 1
ATOM 636 C CA . ASP A 1 82 ? 18.062 19.672 15.164 1 97.19 82 ASP A CA 1
ATOM 637 C C . ASP A 1 82 ? 17.859 20.547 13.938 1 97.19 82 ASP A C 1
ATOM 639 O O . ASP A 1 82 ? 18.109 21.75 13.977 1 97.19 82 ASP A O 1
ATOM 643 N N . ASP A 1 83 ? 17.406 19.969 12.93 1 97.62 83 ASP A N 1
ATOM 644 C CA . ASP A 1 83 ? 17.188 20.703 11.688 1 97.62 83 ASP A CA 1
ATOM 645 C C . ASP A 1 83 ? 16.094 21.75 11.859 1 97.62 83 ASP A C 1
ATOM 647 O O . ASP A 1 83 ? 16.25 22.891 11.422 1 97.62 83 ASP A O 1
ATOM 651 N N . LEU A 1 84 ? 15.047 21.406 12.492 1 98.12 84 LEU A N 1
ATOM 652 C CA . LEU A 1 84 ? 13.922 22.328 12.695 1 98.12 84 LEU A CA 1
ATOM 653 C C . LEU A 1 84 ? 14.32 23.469 13.609 1 98.12 84 LEU A C 1
ATOM 655 O O . LEU A 1 84 ? 13.859 24.609 13.43 1 98.12 84 LEU A O 1
ATOM 659 N N . VAL A 1 85 ? 15.133 23.188 14.578 1 97.81 85 VAL A N 1
ATOM 660 C CA . VAL A 1 85 ? 15.641 24.219 15.469 1 97.81 85 VAL A CA 1
ATOM 661 C C . VAL A 1 85 ? 16.578 25.156 14.703 1 97.81 85 VAL A C 1
ATOM 663 O O . VAL A 1 85 ? 16.469 26.375 14.812 1 97.81 85 VAL A O 1
ATOM 666 N N . ALA A 1 86 ? 17.391 24.547 13.914 1 97.81 86 ALA A N 1
ATOM 667 C CA . ALA A 1 86 ? 18.359 25.328 13.148 1 97.81 86 ALA A CA 1
ATOM 668 C C . ALA A 1 86 ? 17.656 26.266 12.172 1 97.81 86 ALA A C 1
ATOM 670 O O . ALA A 1 86 ? 18.125 27.375 11.93 1 97.81 86 ALA A O 1
ATOM 671 N N . ARG A 1 87 ? 16.531 25.828 11.672 1 96.81 87 ARG A N 1
ATOM 672 C CA . ARG A 1 87 ? 15.742 26.625 10.734 1 96.81 87 ARG A CA 1
ATOM 673 C C . ARG A 1 87 ? 14.898 27.656 11.477 1 96.81 87 ARG A C 1
ATOM 675 O O . ARG A 1 87 ? 14.219 28.484 10.844 1 96.81 87 ARG A O 1
ATOM 682 N N . GLU A 1 88 ? 14.93 27.531 12.742 1 98.12 88 GLU A N 1
ATOM 683 C CA . GLU A 1 88 ? 14.156 28.406 13.617 1 98.12 88 GLU A CA 1
ATOM 684 C C . GLU A 1 88 ? 12.656 28.141 13.469 1 98.12 88 GLU A C 1
ATOM 686 O O . GLU A 1 88 ? 11.852 29.078 13.523 1 98.12 88 GLU A O 1
ATOM 691 N N . TRP A 1 89 ? 12.312 26.969 13.18 1 98.44 89 TRP A N 1
ATOM 692 C CA . TRP A 1 89 ? 10.906 26.594 13.117 1 98.44 89 TRP A CA 1
ATOM 693 C C . TRP A 1 89 ? 10.438 26.031 14.453 1 98.44 89 TRP A C 1
ATOM 695 O O . TRP A 1 89 ? 9.25 26.109 14.781 1 98.44 89 TRP A O 1
ATOM 705 N N . LEU A 1 90 ? 11.305 25.531 15.242 1 98.44 90 LEU A N 1
ATOM 706 C CA . LEU A 1 90 ? 11.047 24.844 16.5 1 98.44 90 LEU A CA 1
ATOM 707 C C . LEU A 1 90 ? 11.93 25.422 17.609 1 98.44 90 LEU A C 1
ATOM 709 O O . LEU A 1 90 ? 13.109 25.688 17.391 1 98.44 90 LEU A O 1
ATOM 713 N N . VAL A 1 91 ? 11.344 25.609 18.734 1 98 91 VAL A N 1
ATOM 714 C CA . VAL A 1 91 ? 12.07 26.062 19.922 1 98 91 VAL A CA 1
ATOM 715 C C . VAL A 1 91 ? 11.922 25.031 21.047 1 98 91 VAL A C 1
ATOM 717 O O . VAL A 1 91 ? 10.836 24.484 21.25 1 98 91 VAL A O 1
ATOM 720 N N . GLU A 1 92 ? 12.969 24.75 21.656 1 96.5 92 GLU A N 1
ATOM 721 C CA . GLU A 1 92 ? 12.969 23.953 22.875 1 96.5 92 GLU A CA 1
ATOM 722 C C . GLU A 1 92 ? 13.172 24.828 24.109 1 96.5 92 GLU A C 1
ATOM 724 O O . GLU A 1 92 ? 14.227 25.438 24.266 1 96.5 92 GLU A O 1
ATOM 729 N N . GLY A 1 93 ? 12.172 24.875 24.906 1 92.56 93 GLY A N 1
ATOM 730 C CA . GLY A 1 93 ? 12.242 25.688 26.109 1 92.56 93 GLY A CA 1
ATOM 731 C C . GLY A 1 93 ? 13.078 25.047 27.203 1 92.56 93 GLY A C 1
ATOM 732 O O . GLY A 1 93 ? 13.859 24.141 26.953 1 92.56 93 GLY A O 1
ATOM 733 N N . ALA A 1 94 ? 12.977 25.594 28.438 1 86.12 94 ALA A N 1
ATOM 734 C CA . ALA A 1 94 ? 13.805 25.234 29.594 1 86.12 94 ALA A CA 1
ATOM 735 C C . ALA A 1 94 ? 13.695 23.75 29.906 1 86.12 94 ALA A C 1
ATOM 737 O O . ALA A 1 94 ? 14.703 23.078 30.156 1 86.12 94 ALA A O 1
ATOM 738 N N . GLU A 1 95 ? 12.555 23.078 29.922 1 90.06 95 GLU A N 1
ATOM 739 C CA . GLU A 1 95 ? 12.406 21.656 30.234 1 90.06 95 GLU A CA 1
ATOM 740 C C . GLU A 1 95 ? 12.289 20.812 28.969 1 90.06 95 GLU A C 1
ATOM 742 O O . GLU A 1 95 ? 11.914 19.641 29.031 1 90.06 95 GLU A O 1
ATOM 747 N N . GLY A 1 96 ? 12.75 21.484 27.922 1 93.94 96 GLY A N 1
ATOM 748 C CA . GLY A 1 96 ? 12.766 20.734 26.672 1 93.94 96 GLY A CA 1
ATOM 749 C C . GLY A 1 96 ? 11.43 20.734 25.969 1 93.94 96 GLY A C 1
ATOM 750 O O . GLY A 1 96 ? 11.25 20.016 24.969 1 93.94 96 GLY A O 1
ATOM 751 N N . ALA A 1 97 ? 10.531 21.562 26.531 1 96.38 97 ALA A N 1
ATOM 752 C CA . ALA A 1 97 ? 9.203 21.609 25.922 1 96.38 97 ALA A CA 1
ATOM 753 C C . ALA A 1 97 ? 9.258 22.281 24.547 1 96.38 97 ALA A C 1
ATOM 755 O O . ALA A 1 97 ? 9.859 23.359 24.406 1 96.38 97 ALA A O 1
ATOM 756 N N . MET A 1 98 ? 8.609 21.656 23.578 1 97.75 98 MET A N 1
ATOM 757 C CA . MET A 1 98 ? 8.727 22.125 22.203 1 97.75 98 MET A CA 1
ATOM 758 C C . MET A 1 98 ? 7.543 23 21.828 1 97.75 98 MET A C 1
ATOM 760 O O . MET A 1 98 ? 6.402 22.703 22.172 1 97.75 98 MET A O 1
ATOM 764 N N . THR A 1 99 ? 7.84 24.078 21.172 1 98.12 99 THR A N 1
ATOM 765 C CA . THR A 1 99 ? 6.828 24.938 20.562 1 98.12 99 THR A CA 1
ATOM 766 C C . THR A 1 99 ? 7.27 25.375 19.172 1 98.12 99 THR A C 1
ATOM 768 O O . THR A 1 99 ? 8.469 25.406 18.875 1 98.12 99 THR A O 1
ATOM 771 N N . LEU A 1 100 ? 6.309 25.641 18.359 1 98.44 100 LEU A N 1
ATOM 772 C CA . LEU A 1 100 ? 6.645 26.188 17.047 1 98.44 100 LEU A CA 1
ATOM 773 C C . LEU A 1 100 ? 6.82 27.703 17.125 1 98.44 100 LEU A C 1
ATOM 775 O O . LEU A 1 100 ? 6.113 28.375 17.875 1 98.44 100 LEU A O 1
ATOM 779 N N . THR A 1 101 ? 7.762 28.203 16.297 1 98.31 101 THR A N 1
ATOM 780 C CA . THR A 1 101 ? 7.82 29.641 16.062 1 98.31 101 THR A CA 1
ATOM 781 C C . THR A 1 101 ? 6.75 30.062 15.055 1 98.31 101 THR A C 1
ATOM 783 O O . THR A 1 101 ? 6.039 29.219 14.5 1 98.31 101 THR A O 1
ATOM 786 N N . GLU A 1 102 ? 6.609 31.453 14.859 1 98.12 102 GLU A N 1
ATOM 787 C CA . GLU A 1 102 ? 5.711 31.938 13.82 1 98.12 102 GLU A CA 1
ATOM 788 C C . GLU A 1 102 ? 6.117 31.422 12.445 1 98.12 102 GLU A C 1
ATOM 790 O O . GLU A 1 102 ? 5.266 31.047 11.641 1 98.12 102 GLU A O 1
ATOM 795 N N . ALA A 1 103 ? 7.441 31.375 12.258 1 97.81 103 ALA A N 1
ATOM 796 C CA . ALA A 1 103 ? 7.961 30.875 10.984 1 97.81 103 ALA A CA 1
ATOM 797 C C . ALA A 1 103 ? 7.668 29.391 10.82 1 97.81 103 ALA A C 1
ATOM 799 O O . ALA A 1 103 ? 7.328 28.938 9.727 1 97.81 103 ALA A O 1
ATOM 800 N N . GLY A 1 104 ? 7.828 28.641 11.922 1 98.19 104 GLY A N 1
ATOM 801 C CA . GLY A 1 104 ? 7.527 27.203 11.898 1 98.19 104 GLY A CA 1
ATOM 802 C C . GLY A 1 104 ? 6.07 26.922 11.602 1 98.19 104 GLY A C 1
ATOM 803 O O . GLY A 1 104 ? 5.762 26.016 10.812 1 98.19 104 GLY A O 1
ATOM 804 N N . GLU A 1 105 ? 5.219 27.688 12.219 1 98.12 105 GLU A N 1
ATOM 805 C CA . GLU A 1 105 ? 3.787 27.531 11.984 1 98.12 105 GLU A CA 1
ATOM 806 C C . GLU A 1 105 ? 3.42 27.906 10.555 1 98.12 105 GLU A C 1
ATOM 808 O O . GLU A 1 105 ? 2.625 27.219 9.906 1 98.12 105 GLU A O 1
ATOM 813 N N . ALA A 1 106 ? 4.023 29.016 10.086 1 98.06 106 ALA A N 1
ATOM 814 C CA . ALA A 1 106 ? 3.77 29.422 8.703 1 98.06 106 ALA A CA 1
ATOM 815 C C . ALA A 1 106 ? 4.219 28.344 7.727 1 98.06 106 ALA A C 1
ATOM 817 O O . ALA A 1 106 ? 3.52 28.047 6.754 1 98.06 106 ALA A O 1
ATOM 818 N N . GLY A 1 107 ? 5.406 27.766 7.992 1 97.44 107 GLY A N 1
ATOM 819 C CA . GLY A 1 107 ? 5.895 26.672 7.16 1 97.44 107 GLY A CA 1
ATOM 820 C C . GLY A 1 107 ? 5 25.453 7.195 1 97.44 107 GLY A C 1
ATOM 821 O O . GLY A 1 107 ? 4.727 24.844 6.16 1 97.44 107 GLY A O 1
ATOM 822 N N . ARG A 1 108 ? 4.551 25.062 8.367 1 97.81 108 ARG A N 1
ATOM 823 C CA . ARG A 1 108 ? 3.629 23.938 8.531 1 97.81 108 ARG A CA 1
ATOM 824 C C . ARG A 1 108 ? 2.35 24.172 7.738 1 97.81 108 ARG A C 1
ATOM 826 O O . ARG A 1 108 ? 1.866 23.266 7.059 1 97.81 108 ARG A O 1
ATOM 833 N N . LEU A 1 109 ? 1.802 25.359 7.797 1 97.88 109 LEU A N 1
ATOM 834 C CA . LEU A 1 109 ? 0.548 25.688 7.121 1 97.88 109 LEU A CA 1
ATOM 835 C C . LEU A 1 109 ? 0.727 25.656 5.605 1 97.88 109 LEU A C 1
ATOM 837 O O . LEU A 1 109 ? -0.165 25.219 4.879 1 97.88 109 LEU A O 1
ATOM 841 N N . ARG A 1 110 ? 1.896 26.156 5.121 1 97.62 110 ARG A N 1
ATOM 842 C CA . ARG A 1 110 ? 2.184 26.047 3.693 1 97.62 110 ARG A CA 1
ATOM 843 C C . ARG A 1 110 ? 2.242 24.594 3.246 1 97.62 110 ARG A C 1
ATOM 845 O O . ARG A 1 110 ? 1.687 24.234 2.205 1 97.62 110 ARG A O 1
ATOM 852 N N . ALA A 1 111 ? 2.896 23.75 4.051 1 97.06 111 ALA A N 1
ATOM 853 C CA . ALA A 1 111 ? 2.979 22.312 3.742 1 97.06 111 ALA A CA 1
ATOM 854 C C . ALA A 1 111 ? 1.597 21.672 3.752 1 97.06 111 ALA A C 1
ATOM 856 O O . ALA A 1 111 ? 1.277 20.859 2.881 1 97.06 111 ALA A O 1
ATOM 857 N N . ARG A 1 112 ? 0.811 22.047 4.711 1 96.75 112 ARG A N 1
ATOM 858 C CA . ARG A 1 112 ? -0.546 21.531 4.816 1 96.75 112 ARG A CA 1
ATOM 859 C C . ARG A 1 112 ? -1.366 21.875 3.578 1 96.75 112 ARG A C 1
ATOM 861 O O . ARG A 1 112 ? -2.109 21.031 3.068 1 96.75 112 ARG A O 1
ATOM 868 N N . GLU A 1 113 ? -1.235 23.094 3.164 1 97.19 113 GLU A N 1
ATOM 869 C CA . GLU A 1 113 ? -1.964 23.516 1.974 1 97.19 113 GLU A CA 1
ATOM 870 C C . GLU A 1 113 ? -1.55 22.703 0.752 1 97.19 113 GLU A C 1
ATOM 872 O O . GLU A 1 113 ? -2.396 22.297 -0.049 1 97.19 113 GLU A O 1
ATOM 877 N N . ARG A 1 114 ? -0.281 22.5 0.632 1 95.94 114 ARG A N 1
ATOM 878 C CA . ARG A 1 114 ? 0.22 21.703 -0.484 1 95.94 114 ARG A CA 1
ATOM 879 C C . ARG A 1 114 ? -0.289 20.266 -0.404 1 95.94 114 ARG A C 1
ATOM 881 O O . ARG A 1 114 ? -0.714 19.688 -1.411 1 95.94 114 ARG A O 1
ATOM 888 N N . ASN A 1 115 ? -0.278 19.688 0.794 1 95 115 ASN A N 1
ATOM 889 C CA . ASN A 1 115 ? -0.77 18.328 0.982 1 95 115 ASN A CA 1
ATOM 890 C C . ASN A 1 115 ? -2.266 18.219 0.691 1 95 115 ASN A C 1
ATOM 892 O O . ASN A 1 115 ? -2.732 17.219 0.162 1 95 115 ASN A O 1
ATOM 896 N N . LEU A 1 116 ? -2.977 19.266 0.99 1 95.25 116 LEU A N 1
ATOM 897 C CA . LEU A 1 116 ? -4.406 19.312 0.703 1 95.25 116 LEU A CA 1
ATOM 898 C C . LEU A 1 116 ? -4.664 19.25 -0.799 1 95.25 116 LEU A C 1
ATOM 900 O O . LEU A 1 116 ? -5.633 18.625 -1.245 1 95.25 116 LEU A O 1
ATOM 904 N N . ARG A 1 117 ? -3.795 19.828 -1.568 1 95.12 117 ARG A N 1
ATOM 905 C CA . ARG A 1 117 ? -3.938 19.797 -3.02 1 95.12 117 ARG A CA 1
ATOM 906 C C . ARG A 1 117 ? -3.77 18.375 -3.545 1 95.12 117 ARG A C 1
ATOM 908 O O . ARG A 1 117 ? -4.453 17.969 -4.488 1 95.12 117 ARG A O 1
ATOM 915 N N . VAL A 1 118 ? -2.852 17.641 -2.938 1 95.75 118 VAL A N 1
ATOM 916 C CA . VAL A 1 118 ? -2.695 16.234 -3.314 1 95.75 118 VAL A CA 1
ATOM 917 C C . VAL A 1 118 ? -3.979 15.469 -2.998 1 95.75 118 VAL A C 1
ATOM 919 O O . VAL A 1 118 ? -4.449 14.68 -3.812 1 95.75 118 VAL A O 1
ATOM 922 N N . HIS A 1 119 ? -4.566 15.727 -1.817 1 94.75 119 HIS A N 1
ATOM 923 C CA . HIS A 1 119 ? -5.812 15.094 -1.406 1 94.75 119 HIS A CA 1
ATOM 924 C C . HIS A 1 119 ? -6.938 15.391 -2.393 1 94.75 119 HIS A C 1
ATOM 926 O O . HIS A 1 119 ? -7.629 14.477 -2.85 1 94.75 119 HIS A O 1
ATOM 932 N N . LEU A 1 120 ? -7.039 16.641 -2.75 1 96.38 120 LEU A N 1
ATOM 933 C CA . LEU A 1 120 ? -8.102 17.047 -3.658 1 96.38 120 LEU A CA 1
ATOM 934 C C . LEU A 1 120 ? -7.93 16.391 -5.027 1 96.38 120 LEU A C 1
ATOM 936 O O . LEU A 1 120 ? -8.898 15.906 -5.613 1 96.38 120 LEU A O 1
ATOM 940 N N . ARG A 1 121 ? -6.707 16.375 -5.516 1 96.75 121 ARG A N 1
ATOM 941 C CA . ARG A 1 121 ? -6.414 15.75 -6.801 1 96.75 121 ARG A CA 1
ATOM 942 C C . ARG A 1 121 ? -6.734 14.258 -6.766 1 96.75 121 ARG A C 1
ATOM 944 O O . ARG A 1 121 ? -7.289 13.719 -7.723 1 96.75 121 ARG A O 1
ATOM 951 N N . THR A 1 122 ? -6.387 13.602 -5.672 1 97.69 122 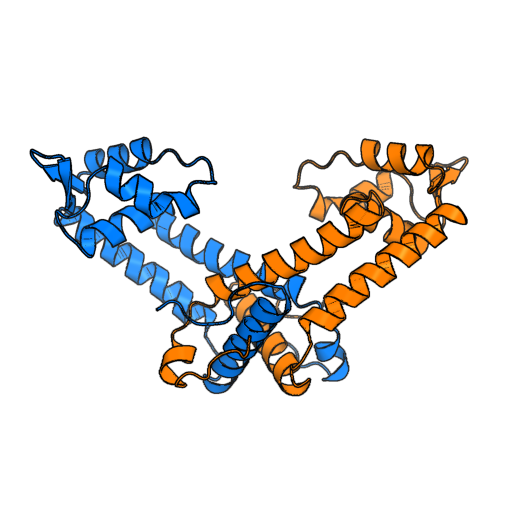THR A N 1
ATOM 952 C CA . THR A 1 122 ? -6.621 12.18 -5.496 1 97.69 122 THR A CA 1
ATOM 953 C C . THR A 1 122 ? -8.102 11.844 -5.66 1 97.69 122 THR A C 1
ATOM 955 O O . THR A 1 122 ? -8.453 10.781 -6.168 1 97.69 122 THR A O 1
ATOM 958 N N . HIS A 1 123 ? -8.992 12.773 -5.336 1 97.5 123 HIS A N 1
ATOM 959 C CA . HIS A 1 123 ? -10.422 12.5 -5.242 1 97.5 123 HIS A CA 1
ATOM 960 C C . HIS A 1 123 ? -11.164 13.016 -6.469 1 97.5 123 HIS A C 1
ATOM 962 O O . HIS A 1 123 ? -12.383 12.844 -6.586 1 97.5 123 HIS A O 1
ATOM 968 N N . GLU A 1 124 ? -10.453 13.695 -7.34 1 97.31 124 GLU A N 1
ATOM 969 C CA . GLU A 1 124 ? -11.094 14.289 -8.508 1 97.31 124 GLU A CA 1
ATOM 970 C C . GLU A 1 124 ? -11.883 13.242 -9.297 1 97.31 124 GLU A C 1
ATOM 972 O O . GLU A 1 124 ? -11.359 12.172 -9.617 1 97.31 124 GLU A O 1
ATOM 977 N N . GLY A 1 125 ? -13.148 13.539 -9.578 1 96.88 125 GLY A N 1
ATOM 978 C CA . GLY A 1 125 ? -13.977 12.703 -10.43 1 96.88 125 GLY A CA 1
ATOM 979 C C . GLY A 1 125 ? -14.5 11.461 -9.727 1 96.88 125 GLY A C 1
ATOM 980 O O . GLY A 1 125 ? -14.992 10.539 -10.367 1 96.88 125 GLY A O 1
ATOM 981 N N . ILE A 1 126 ? -14.391 11.406 -8.398 1 97.5 126 ILE A N 1
ATOM 982 C CA . ILE A 1 126 ? -14.844 10.242 -7.645 1 97.5 126 ILE A CA 1
ATOM 983 C C . ILE A 1 126 ? -16.109 10.602 -6.863 1 97.5 126 ILE A C 1
ATOM 985 O O . ILE A 1 126 ? -16.109 11.562 -6.094 1 97.5 126 ILE A O 1
ATOM 989 N N . ASP A 1 127 ? -17.141 9.875 -7.176 1 97.31 127 ASP A N 1
ATOM 990 C CA . ASP A 1 127 ? -18.375 10.031 -6.418 1 97.31 127 ASP A CA 1
ATOM 991 C C . ASP A 1 127 ? -18.172 9.727 -4.938 1 97.31 127 ASP A C 1
ATOM 993 O O . ASP A 1 127 ? -17.625 8.68 -4.586 1 97.31 127 ASP A O 1
ATOM 997 N N . PRO A 1 128 ? -18.641 10.633 -4.07 1 96.81 128 PRO A N 1
ATOM 998 C CA . PRO A 1 128 ? -18.453 10.414 -2.633 1 96.81 128 PRO A CA 1
ATOM 999 C C . PRO A 1 128 ? -19.016 9.078 -2.156 1 96.81 128 PRO A C 1
ATOM 1001 O O . PRO A 1 128 ? -18.438 8.438 -1.274 1 96.81 128 PRO A O 1
ATOM 1004 N N . GLU A 1 129 ? -20.094 8.648 -2.707 1 97.5 129 GLU A N 1
ATOM 1005 C CA . GLU A 1 1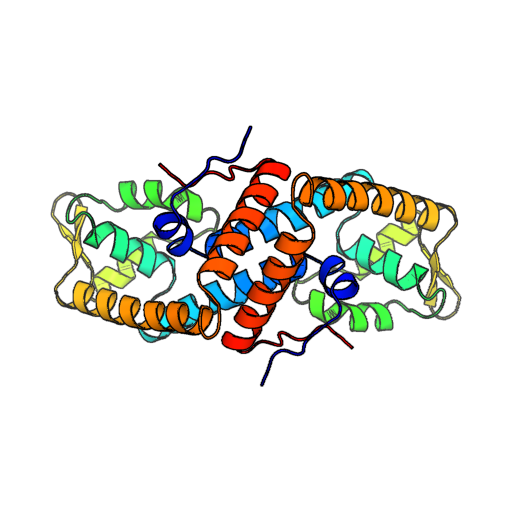29 ? -20.672 7.367 -2.324 1 97.5 129 GLU A CA 1
ATOM 1006 C C . GLU A 1 129 ? -19.766 6.211 -2.73 1 97.5 129 GLU A C 1
ATOM 1008 O O . GLU A 1 129 ? -19.656 5.219 -2.006 1 97.5 129 GLU A O 1
ATOM 1013 N N . ASP A 1 130 ? -19.156 6.305 -3.914 1 98.19 130 ASP A N 1
ATOM 1014 C CA . ASP A 1 130 ? -18.203 5.289 -4.355 1 98.19 130 ASP A CA 1
ATOM 1015 C C . ASP A 1 130 ? -16.984 5.246 -3.441 1 98.19 130 ASP A C 1
ATOM 1017 O O . ASP A 1 130 ? -16.453 4.168 -3.158 1 98.19 130 ASP A O 1
ATOM 1021 N N . PHE A 1 131 ? -16.609 6.457 -3.008 1 98.62 131 PHE A N 1
ATOM 1022 C CA . PHE A 1 131 ? -15.469 6.516 -2.098 1 98.62 131 PHE A CA 1
ATOM 1023 C C . PHE A 1 131 ? -15.789 5.832 -0.776 1 98.62 131 PHE A C 1
ATOM 1025 O O . PHE A 1 131 ? -15 5.035 -0.271 1 98.62 131 PHE A O 1
ATOM 1032 N N . VAL A 1 132 ? -16.922 6.066 -0.311 1 98.06 132 VAL A N 1
ATOM 1033 C CA . VAL A 1 132 ? -17.344 5.457 0.944 1 98.06 132 VAL A CA 1
ATOM 1034 C C . VAL A 1 132 ? -17.406 3.939 0.788 1 98.06 132 VAL A C 1
ATOM 1036 O O . VAL A 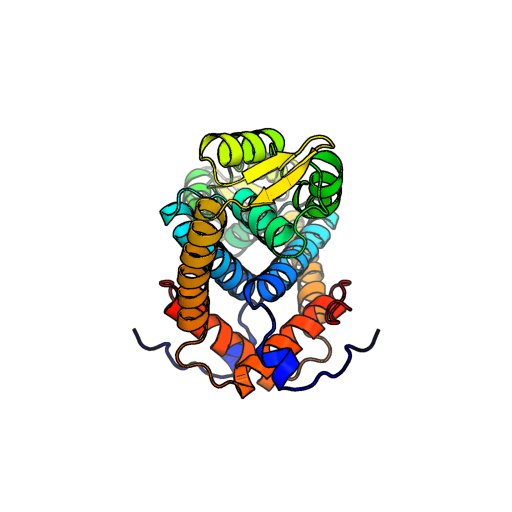1 132 ? -16.938 3.199 1.658 1 98.06 132 VAL A O 1
ATOM 1039 N N . THR A 1 133 ? -17.984 3.451 -0.313 1 98.44 133 THR A N 1
ATOM 1040 C CA . THR A 1 133 ? -17.984 2.023 -0.611 1 98.44 133 THR A CA 1
ATOM 1041 C C . THR A 1 133 ? -16.562 1.469 -0.601 1 98.44 133 THR A C 1
ATOM 1043 O O . THR A 1 133 ? -16.312 0.407 -0.028 1 98.44 133 THR A O 1
ATOM 1046 N N . THR A 1 134 ? -15.648 2.213 -1.189 1 98.69 134 THR A N 1
ATOM 1047 C CA . THR A 1 134 ? -14.25 1.802 -1.274 1 98.69 134 THR A CA 1
ATOM 1048 C C . THR A 1 134 ? -13.641 1.676 0.118 1 98.69 134 THR A C 1
ATOM 1050 O O . THR A 1 134 ? -13.016 0.662 0.437 1 98.69 134 THR A O 1
ATOM 1053 N N . ILE A 1 135 ? -13.828 2.639 0.962 1 98.38 135 ILE A N 1
ATOM 1054 C CA . ILE A 1 135 ? -13.289 2.609 2.318 1 98.38 135 ILE A CA 1
ATOM 1055 C C . ILE A 1 135 ? -13.859 1.41 3.072 1 98.38 135 ILE A C 1
ATOM 1057 O O . ILE A 1 135 ? -13.125 0.68 3.738 1 98.38 135 ILE A O 1
ATOM 1061 N N . ASN A 1 136 ? -15.156 1.154 2.922 1 97.94 136 ASN A N 1
ATOM 1062 C CA . ASN A 1 136 ? -15.773 0.027 3.611 1 97.94 136 ASN A CA 1
ATOM 1063 C C . ASN A 1 136 ? -15.195 -1.304 3.146 1 97.94 136 ASN A C 1
ATOM 1065 O O . ASN A 1 136 ? -14.969 -2.205 3.955 1 97.94 136 ASN A O 1
ATOM 1069 N N . VAL A 1 137 ? -14.977 -1.456 1.896 1 98.5 137 VAL A N 1
ATOM 1070 C CA . VAL A 1 137 ? -14.406 -2.68 1.348 1 98.5 137 VAL A CA 1
ATOM 1071 C C . VAL A 1 137 ? -12.984 -2.867 1.873 1 98.5 137 VAL A C 1
ATOM 1073 O O . VAL A 1 137 ? -12.617 -3.959 2.309 1 98.5 137 VAL A O 1
ATOM 1076 N N . LEU A 1 138 ? -12.148 -1.771 1.835 1 98.5 138 LEU A N 1
ATOM 1077 C CA . LEU A 1 138 ? -10.773 -1.868 2.32 1 98.5 138 LEU A CA 1
ATOM 1078 C C . LEU A 1 138 ? -10.75 -2.221 3.805 1 98.5 138 LEU A C 1
ATOM 1080 O O . LEU A 1 138 ? -9.938 -3.049 4.234 1 98.5 138 LEU A O 1
ATOM 1084 N N . ARG A 1 139 ? -11.656 -1.64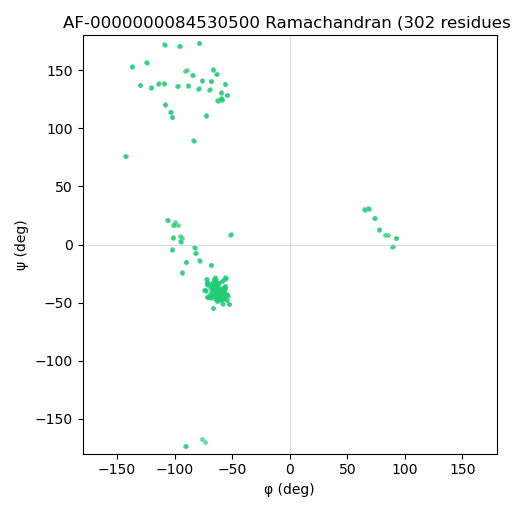9 4.582 1 97.62 139 ARG A N 1
ATOM 1085 C CA . ARG A 1 139 ? -11.766 -1.972 6 1 97.62 139 ARG A CA 1
ATOM 1086 C C . ARG A 1 139 ? -12.078 -3.451 6.203 1 97.62 139 ARG A C 1
ATOM 1088 O O . ARG A 1 139 ? -11.469 -4.105 7.051 1 97.62 139 ARG A O 1
ATOM 1095 N N . ARG A 1 140 ? -13.023 -3.98 5.48 1 98 140 ARG A N 1
ATOM 1096 C CA . ARG A 1 140 ? -13.391 -5.387 5.586 1 98 140 ARG A CA 1
ATOM 1097 C C . ARG A 1 140 ? -12.219 -6.289 5.227 1 98 140 ARG A C 1
ATOM 1099 O O . ARG A 1 140 ? -11.992 -7.312 5.875 1 98 140 ARG A O 1
ATOM 1106 N N . MET A 1 141 ? -11.461 -5.918 4.199 1 98.31 141 MET A N 1
ATOM 1107 C CA . MET A 1 141 ? -10.297 -6.703 3.799 1 98.31 141 MET A CA 1
ATOM 1108 C C . MET A 1 141 ? -9.242 -6.715 4.898 1 98.31 141 MET A C 1
ATOM 1110 O O . MET A 1 141 ? -8.625 -7.75 5.164 1 98.31 141 MET A O 1
ATOM 1114 N N . VAL A 1 142 ? -9.023 -5.543 5.496 1 97.12 142 VAL A N 1
ATOM 1115 C CA . VAL A 1 142 ? -8.086 -5.461 6.613 1 97.12 142 VAL A CA 1
ATOM 1116 C C . VAL A 1 142 ? -8.516 -6.418 7.719 1 97.12 142 VAL A C 1
ATOM 1118 O O . VAL A 1 142 ? -7.707 -7.195 8.227 1 97.12 142 VAL A O 1
ATOM 1121 N N . ASP A 1 143 ? -9.781 -6.395 8.016 1 96.81 143 ASP A N 1
ATOM 1122 C CA . ASP A 1 143 ? -10.312 -7.273 9.055 1 96.81 143 ASP A CA 1
ATOM 1123 C C . ASP A 1 143 ? -10.156 -8.742 8.664 1 96.81 143 ASP A C 1
ATOM 1125 O O . ASP A 1 143 ? -9.734 -9.562 9.477 1 96.81 143 ASP A O 1
ATOM 1129 N N . ASN A 1 144 ? -10.516 -9.086 7.422 1 97.31 144 ASN A N 1
ATOM 1130 C CA . ASN A 1 144 ? -10.414 -10.453 6.914 1 97.31 144 ASN A CA 1
ATOM 1131 C C . ASN A 1 144 ? -8.992 -11 7.051 1 97.31 144 ASN A C 1
ATOM 1133 O O . ASN A 1 144 ? -8.805 -12.203 7.234 1 97.31 144 ASN A O 1
ATOM 1137 N N . LEU A 1 145 ? -8.031 -10.086 7.012 1 96.44 145 LEU A N 1
ATOM 1138 C CA . LEU A 1 145 ? -6.641 -10.523 6.973 1 96.44 145 LEU A CA 1
ATOM 1139 C C . LEU A 1 145 ? -5.961 -10.297 8.32 1 96.44 145 LEU A C 1
ATOM 1141 O O . LEU A 1 145 ? -4.738 -10.156 8.383 1 96.44 145 LEU A O 1
ATOM 1145 N N . GLY A 1 146 ? -6.734 -10.188 9.383 1 94.31 146 GLY A N 1
ATOM 1146 C CA . GLY A 1 146 ? -6.23 -10.227 10.742 1 94.31 146 GLY A CA 1
ATOM 1147 C C . GLY A 1 146 ? -5.898 -8.852 11.297 1 94.31 146 GLY A C 1
ATOM 1148 O O . GLY A 1 146 ? -5.27 -8.734 12.344 1 94.31 146 GLY A O 1
ATOM 1149 N N . GLY A 1 147 ? -6.211 -7.812 10.539 1 94.31 147 GLY A N 1
ATOM 1150 C CA . GLY A 1 147 ? -6.059 -6.461 11.047 1 94.31 147 GLY A CA 1
ATOM 1151 C C . GLY A 1 147 ? -7.305 -5.938 11.734 1 94.31 147 GLY A C 1
ATOM 1152 O O . GLY A 1 147 ? -8.219 -6.703 12.039 1 94.31 147 GLY A O 1
ATOM 1153 N N . ASP A 1 148 ? -7.203 -4.66 12.07 1 93.19 148 ASP A N 1
ATOM 1154 C CA . ASP A 1 148 ? -8.359 -3.979 12.648 1 93.19 148 ASP A CA 1
ATOM 1155 C C . ASP A 1 148 ? -9.047 -3.098 11.609 1 93.19 148 ASP A C 1
ATOM 1157 O O . ASP A 1 148 ? -8.516 -2.059 11.219 1 93.19 148 ASP A O 1
ATOM 1161 N N . GLY A 1 149 ? -10.172 -3.473 11.203 1 93.5 149 GLY A N 1
ATOM 1162 C CA . GLY A 1 149 ? -10.93 -2.754 10.188 1 93.5 149 GLY A CA 1
ATOM 1163 C C . GLY A 1 149 ? -11.727 -1.592 10.75 1 93.5 149 GLY A C 1
ATOM 1164 O O . GLY A 1 149 ? -12.391 -0.871 10 1 93.5 149 GLY A O 1
ATOM 1165 N N . ASN A 1 150 ? -11.664 -1.426 12.031 1 93.12 150 ASN A N 1
ATOM 1166 C CA . ASN A 1 150 ? -12.398 -0.33 12.648 1 93.12 150 ASN A CA 1
ATOM 1167 C C . ASN A 1 150 ? -11.555 0.937 12.742 1 93.12 150 ASN A C 1
ATOM 1169 O O . ASN A 1 150 ? -10.32 0.865 12.766 1 93.12 150 ASN A O 1
ATOM 1173 N N . LEU A 1 151 ? -12.242 2.135 12.672 1 87.25 151 LEU A N 1
ATOM 1174 C CA . LEU A 1 151 ? -11.555 3.42 12.75 1 87.25 151 LEU A CA 1
ATOM 1175 C C . LEU A 1 151 ? -10.984 3.639 14.148 1 87.25 151 LEU A C 1
ATOM 1177 O O . LEU A 1 151 ? -11.555 3.174 15.141 1 87.25 151 LEU A O 1
ATOM 1181 N N . PRO A 1 152 ? -9.742 4.23 14.156 1 73.94 152 PRO A N 1
ATOM 1182 C CA . PRO A 1 152 ? -9.18 4.5 15.484 1 73.94 152 PRO A CA 1
ATOM 1183 C C . PRO A 1 152 ? -10.102 5.359 16.344 1 73.94 152 PRO A C 1
ATOM 1185 O O . PRO A 1 152 ? -10.844 6.195 15.82 1 73.94 152 PRO A O 1
ATOM 1188 N N . ALA A 1 153 ? -10.195 4.949 17.688 1 60.53 153 ALA A N 1
ATOM 1189 C CA . ALA A 1 153 ? -10.969 5.684 18.688 1 60.53 153 ALA A CA 1
ATOM 1190 C C . ALA A 1 153 ? -10.461 7.117 18.828 1 60.53 153 ALA A C 1
ATOM 1192 O O . ALA A 1 153 ? -9.273 7.387 18.625 1 60.53 153 ALA A O 1
ATOM 1193 N N . MET B 1 1 ? -13.945 -10.359 14.188 1 54.72 1 MET B N 1
ATOM 1194 C CA . MET B 1 1 ? -14.969 -9.508 14.773 1 54.72 1 MET B CA 1
ATOM 1195 C C . MET B 1 1 ? -15.656 -8.664 13.703 1 54.72 1 MET B C 1
ATOM 1197 O O . MET B 1 1 ? -15.055 -8.367 12.672 1 54.72 1 MET B O 1
ATOM 1201 N N . ALA B 1 2 ? -16.938 -8.375 13.805 1 70.44 2 ALA B N 1
ATOM 1202 C CA . ALA B 1 2 ? -17.75 -7.645 12.836 1 70.44 2 ALA B CA 1
ATOM 1203 C C . ALA B 1 2 ? -17.25 -6.219 12.664 1 70.44 2 ALA B C 1
ATOM 1205 O O . ALA B 1 2 ? -16.812 -5.586 13.625 1 70.44 2 ALA B O 1
ATOM 1206 N N . VAL B 1 3 ? -16.906 -5.723 11.391 1 82.44 3 VAL B N 1
ATOM 1207 C CA . VAL B 1 3 ? -16.547 -4.34 11.094 1 82.44 3 VAL B CA 1
ATOM 1208 C C . VAL B 1 3 ? -17.719 -3.418 11.469 1 82.44 3 VAL B C 1
ATOM 1210 O O . VAL B 1 3 ? -18.859 -3.656 11.07 1 82.44 3 VAL B O 1
ATOM 1213 N N . GLU B 1 4 ? -17.422 -2.443 12.289 1 88.75 4 GLU B N 1
ATOM 1214 C CA . GLU B 1 4 ? -18.438 -1.492 12.734 1 88.75 4 GLU B CA 1
ATOM 1215 C C . GLU B 1 4 ? -18.938 -0.632 11.578 1 88.75 4 GLU B C 1
ATOM 1217 O O . GLU B 1 4 ? -18.219 -0.436 10.594 1 88.75 4 GLU B O 1
ATOM 1222 N N . GLU B 1 5 ? -20.25 -0.216 11.75 1 93.06 5 GLU B N 1
ATOM 1223 C CA . GLU B 1 5 ? -20.812 0.726 10.789 1 93.06 5 GLU B CA 1
ATOM 1224 C C . GLU B 1 5 ? -20.531 2.168 11.203 1 93.06 5 GLU B C 1
ATOM 1226 O O . GLU B 1 5 ? -20.625 2.514 12.383 1 93.06 5 GLU B O 1
ATOM 1231 N N . TYR B 1 6 ? -20.156 3.006 10.273 1 94.69 6 TYR B N 1
ATOM 1232 C CA . TYR B 1 6 ? -19.875 4.414 10.523 1 94.69 6 TYR B CA 1
ATOM 1233 C C . TYR B 1 6 ? -20.719 5.309 9.617 1 94.69 6 TYR B C 1
ATOM 1235 O O . TYR B 1 6 ? -21.156 4.883 8.539 1 94.69 6 TYR B O 1
ATOM 1243 N N . ALA B 1 7 ? -20.859 6.555 10.156 1 95.44 7 ALA B N 1
ATOM 1244 C CA . ALA B 1 7 ? -21.547 7.555 9.352 1 95.44 7 ALA B CA 1
ATOM 1245 C C . ALA B 1 7 ? -20.781 7.859 8.07 1 95.44 7 ALA B C 1
ATOM 1247 O O . ALA B 1 7 ? -19.547 7.781 8.039 1 95.44 7 ALA B O 1
ATOM 1248 N N . HIS B 1 8 ? -21.578 8.156 7.008 1 93.88 8 HIS B N 1
ATOM 1249 C CA . HIS B 1 8 ? -21 8.438 5.699 1 93.88 8 HIS B CA 1
ATOM 1250 C C . HIS B 1 8 ? -19.953 9.539 5.785 1 93.88 8 HIS B C 1
ATOM 1252 O O . HIS B 1 8 ? -18.891 9.438 5.176 1 93.88 8 HIS B O 1
ATOM 1258 N N . GLU B 1 9 ? -20.25 10.586 6.508 1 93.69 9 GLU B N 1
ATOM 1259 C CA . GLU B 1 9 ? -19.359 11.734 6.625 1 93.69 9 GLU B CA 1
ATOM 1260 C C . GLU B 1 9 ? -18.031 11.344 7.254 1 93.69 9 GLU B C 1
ATOM 1262 O O . GLU B 1 9 ? -16.984 11.906 6.91 1 93.69 9 GLU B O 1
ATOM 1267 N N . VAL B 1 10 ? -18.094 10.359 8.18 1 94.56 10 VAL B N 1
ATOM 1268 C CA . VAL B 1 10 ? -16.891 9.875 8.836 1 94.56 10 VAL B CA 1
ATOM 1269 C C . VAL B 1 10 ? -16.047 9.086 7.84 1 94.56 10 VAL B C 1
ATOM 1271 O O . VAL B 1 10 ? -14.836 9.305 7.73 1 94.56 10 VAL B O 1
ATOM 1274 N N . LEU B 1 11 ? -16.703 8.203 7.07 1 95.81 11 LEU B N 1
ATOM 1275 C CA . LEU B 1 11 ? -16.016 7.363 6.094 1 95.81 11 LEU B CA 1
ATOM 1276 C C . LEU B 1 11 ? -15.438 8.203 4.965 1 95.81 11 LEU B C 1
ATOM 1278 O O . LEU B 1 11 ? -14.352 7.914 4.461 1 95.81 11 LEU B O 1
ATOM 1282 N N . ALA B 1 12 ? -16.141 9.336 4.617 1 94.25 12 ALA B N 1
ATOM 1283 C CA . ALA B 1 12 ? -15.711 10.211 3.533 1 94.25 12 ALA B CA 1
ATOM 1284 C C . ALA B 1 12 ? -14.414 10.938 3.896 1 94.25 12 ALA B C 1
ATOM 1286 O O . ALA B 1 12 ? -13.711 11.438 3.02 1 94.25 12 ALA B O 1
ATOM 1287 N N . GLY B 1 13 ? -14.062 10.977 5.223 1 92.81 13 GLY B N 1
ATOM 1288 C CA . GLY B 1 13 ? -12.891 11.695 5.688 1 92.81 13 GLY B CA 1
ATOM 1289 C C . GLY B 1 13 ? -11.711 10.789 5.977 1 92.81 13 GLY B C 1
ATOM 1290 O O . GLY B 1 13 ? -10.656 11.25 6.422 1 92.81 13 GLY B O 1
ATOM 1291 N N . GLN B 1 14 ? -11.828 9.5 5.668 1 94.31 14 GLN B N 1
ATOM 1292 C CA . GLN B 1 14 ? -10.781 8.547 5.984 1 94.31 14 GLN B CA 1
ATOM 1293 C C . GLN B 1 14 ? -9.609 8.664 5.012 1 94.31 14 GLN B C 1
ATOM 1295 O O . GLN B 1 14 ? -9.812 8.898 3.818 1 94.31 14 GLN B O 1
ATOM 1300 N N . PRO B 1 15 ? -8.391 8.539 5.488 1 94.44 15 PRO B N 1
ATOM 1301 C CA . PRO B 1 15 ? -7.203 8.641 4.637 1 94.44 15 PRO B CA 1
ATOM 1302 C C . PRO B 1 15 ? -7.02 7.426 3.73 1 94.44 15 PRO B C 1
ATOM 1304 O O . PRO B 1 15 ? -6.617 6.355 4.199 1 94.44 15 PRO B O 1
ATOM 1307 N N . ILE B 1 16 ? -7.195 7.629 2.471 1 96.88 16 ILE B N 1
ATOM 1308 C CA . ILE B 1 16 ? -7.141 6.543 1.498 1 96.88 16 ILE B CA 1
ATOM 1309 C C . ILE B 1 16 ? -5.73 5.965 1.444 1 96.88 16 ILE B C 1
ATOM 1311 O O . ILE B 1 16 ? -5.551 4.762 1.249 1 96.88 16 ILE B O 1
ATOM 1315 N N . GLY B 1 17 ? -4.691 6.816 1.599 1 95.62 17 GLY B N 1
ATOM 1316 C CA . GLY B 1 17 ? -3.324 6.328 1.628 1 95.62 17 GLY B CA 1
ATOM 1317 C C . GLY B 1 17 ? -3.074 5.32 2.736 1 95.62 17 GLY B C 1
ATOM 1318 O O . GLY B 1 17 ? -2.422 4.297 2.518 1 95.62 17 GLY B O 1
ATOM 1319 N N . ALA B 1 18 ? -3.623 5.566 3.906 1 92.44 18 ALA B N 1
ATOM 1320 C CA . ALA B 1 18 ? -3.434 4.672 5.047 1 92.44 18 ALA B CA 1
ATOM 1321 C C . ALA B 1 18 ? -4.145 3.34 4.816 1 92.44 18 ALA B C 1
ATOM 1323 O O . ALA B 1 18 ? -3.559 2.275 5.027 1 92.44 18 ALA B O 1
ATOM 1324 N N . TRP B 1 19 ? -5.363 3.344 4.348 1 96.25 19 TRP B N 1
ATOM 1325 C CA . TRP B 1 19 ? -6.148 2.129 4.168 1 96.25 19 TRP B CA 1
ATOM 1326 C C . TRP B 1 19 ? -5.617 1.305 3 1 96.25 19 TRP B C 1
ATOM 1328 O O . TRP B 1 19 ? -5.516 0.079 3.092 1 96.25 19 TRP B O 1
ATOM 1338 N N . SER B 1 20 ? -5.32 1.947 1.866 1 97.5 20 SER B N 1
ATOM 1339 C CA . SER B 1 20 ? -4.738 1.218 0.744 1 97.5 20 SER B CA 1
ATOM 1340 C C . SER B 1 20 ? -3.393 0.606 1.12 1 97.5 20 SER B C 1
ATOM 1342 O O . SER B 1 20 ? -3.084 -0.521 0.727 1 97.5 20 SER B O 1
ATOM 1344 N N . GLY B 1 21 ? -2.611 1.317 1.876 1 96.19 21 GLY B N 1
ATOM 1345 C CA . GLY B 1 21 ? -1.347 0.786 2.359 1 96.19 21 GLY B CA 1
ATOM 1346 C C . GLY B 1 21 ? -1.512 -0.433 3.246 1 96.19 21 GLY B C 1
ATOM 1347 O O . GLY B 1 21 ? -0.76 -1.402 3.125 1 96.19 21 GLY B O 1
ATOM 1348 N N . GLU B 1 22 ? -2.473 -0.308 4.145 1 94.94 22 GLU B N 1
ATOM 1349 C CA . GLU B 1 22 ? -2.715 -1.424 5.055 1 94.94 22 GLU B CA 1
ATOM 1350 C C . GLU B 1 22 ? -3.156 -2.67 4.293 1 94.94 22 GLU B C 1
ATOM 1352 O O . GLU B 1 22 ? -2.646 -3.766 4.535 1 94.94 22 GLU B O 1
ATOM 1357 N N . VAL B 1 23 ? -4.105 -2.535 3.361 1 97.62 23 VAL B N 1
ATOM 1358 C CA . VAL B 1 23 ? -4.562 -3.668 2.562 1 97.62 23 VAL B CA 1
ATOM 1359 C C . VAL B 1 23 ? -3.395 -4.234 1.758 1 97.62 23 VAL B C 1
ATOM 1361 O O . VAL B 1 23 ? -3.174 -5.449 1.743 1 97.62 23 VAL B O 1
ATOM 1364 N N . TYR B 1 24 ? -2.637 -3.365 1.115 1 96.38 24 TYR B N 1
ATOM 1365 C CA . TYR B 1 24 ? -1.467 -3.789 0.356 1 96.38 24 TYR B CA 1
ATOM 1366 C C . TYR B 1 24 ? -0.542 -4.645 1.213 1 96.38 24 TYR B C 1
ATOM 1368 O O . TYR B 1 24 ? -0.202 -5.77 0.837 1 96.38 24 TYR B O 1
ATOM 1376 N N . ARG B 1 25 ? -0.146 -4.223 2.395 1 95.5 25 ARG B N 1
ATOM 1377 C CA . ARG B 1 25 ? 0.796 -4.918 3.266 1 95.5 25 ARG B CA 1
ATOM 1378 C C . ARG B 1 25 ? 0.234 -6.262 3.719 1 95.5 25 ARG B C 1
ATOM 1380 O O . ARG B 1 25 ? 0.948 -7.266 3.732 1 95.5 25 ARG B O 1
ATOM 1387 N N . ARG B 1 26 ? -1.028 -6.234 4.016 1 95.38 26 ARG B N 1
ATOM 1388 C CA . ARG B 1 26 ? -1.622 -7.461 4.535 1 95.38 26 ARG B CA 1
ATOM 1389 C C . ARG B 1 26 ? -1.788 -8.5 3.434 1 95.38 26 ARG B C 1
ATOM 1391 O O . ARG B 1 26 ? -1.564 -9.695 3.658 1 95.38 26 ARG B O 1
ATOM 1398 N N . VAL B 1 27 ? -2.182 -8.07 2.238 1 96.06 27 VAL B N 1
ATOM 1399 C CA . VAL B 1 27 ? -2.332 -9 1.123 1 96.06 27 VAL B CA 1
ATOM 1400 C C . VAL B 1 27 ? -0.967 -9.562 0.728 1 96.06 27 VAL B C 1
ATOM 1402 O O . VAL B 1 27 ? -0.776 -10.773 0.693 1 96.06 27 VAL B O 1
ATOM 1405 N N . VAL B 1 28 ? -0.024 -8.711 0.439 1 92.38 28 VAL B N 1
ATOM 1406 C CA . VAL B 1 28 ? 1.308 -9.125 0.01 1 92.38 28 VAL B CA 1
ATOM 1407 C C . VAL B 1 28 ? 1.97 -9.953 1.109 1 92.38 28 VAL B C 1
ATOM 1409 O O . VAL B 1 28 ? 2.588 -10.984 0.833 1 92.38 28 VAL B O 1
ATOM 1412 N N . GLY B 1 29 ? 1.819 -9.484 2.377 1 94.19 29 GLY B N 1
ATOM 1413 C CA . GLY B 1 29 ? 2.324 -10.25 3.5 1 94.19 29 GLY B CA 1
ATOM 1414 C C . GLY B 1 29 ? 1.72 -11.641 3.592 1 94.19 29 GLY B C 1
ATOM 1415 O O . GLY B 1 29 ? 2.434 -12.625 3.811 1 94.19 29 GLY B O 1
ATOM 1416 N N . GLY B 1 30 ? 0.383 -11.719 3.465 1 95.12 30 GLY B N 1
ATOM 1417 C CA . GLY B 1 30 ? -0.29 -13.008 3.475 1 95.12 30 GLY B CA 1
ATOM 1418 C C . GLY B 1 30 ? 0.208 -13.945 2.395 1 95.12 30 GLY B C 1
ATOM 1419 O O . GLY B 1 30 ? 0.432 -15.133 2.65 1 95.12 30 GLY B O 1
ATOM 1420 N N . LEU B 1 31 ? 0.367 -13.43 1.201 1 94.94 31 LEU B N 1
ATOM 1421 C CA . LEU B 1 31 ? 0.874 -14.234 0.094 1 94.94 31 LEU B CA 1
ATOM 1422 C C . LEU B 1 31 ? 2.293 -14.711 0.376 1 94.94 31 LEU B C 1
ATOM 1424 O O . LEU B 1 31 ? 2.605 -15.891 0.172 1 94.94 31 LEU B O 1
ATOM 1428 N N . ARG B 1 32 ? 3.145 -13.859 0.918 1 93.31 32 ARG B N 1
ATOM 1429 C CA . ARG B 1 32 ? 4.527 -14.195 1.235 1 93.31 32 ARG B CA 1
ATOM 1430 C C . ARG B 1 32 ? 4.594 -15.258 2.328 1 93.31 32 ARG B C 1
ATOM 1432 O O . ARG B 1 32 ? 5.414 -16.172 2.264 1 93.31 32 ARG B O 1
ATOM 1439 N N . ASP B 1 33 ? 3.73 -15.094 3.303 1 95.12 33 ASP B N 1
ATOM 1440 C CA . ASP B 1 33 ? 3.688 -16.078 4.387 1 95.12 33 ASP B CA 1
ATOM 1441 C C . ASP B 1 33 ? 3.35 -17.469 3.857 1 95.12 33 ASP B C 1
ATOM 1443 O O . ASP B 1 33 ? 3.938 -18.453 4.289 1 95.12 33 ASP B O 1
ATOM 1447 N N . GLN B 1 34 ? 2.418 -17.484 2.926 1 95.75 34 GLN B N 1
ATOM 1448 C CA . GLN B 1 34 ? 2.014 -18.766 2.379 1 95.75 34 GLN B CA 1
ATOM 1449 C C . GLN B 1 34 ? 3.102 -19.359 1.482 1 95.75 34 GLN B C 1
ATOM 1451 O O . GLN B 1 34 ? 3.314 -20.562 1.465 1 95.75 34 GLN B O 1
ATOM 1456 N N . LEU B 1 35 ? 3.838 -18.531 0.762 1 95.5 35 LEU B N 1
ATOM 1457 C CA . LEU B 1 35 ? 4.969 -18.984 -0.041 1 95.5 35 LEU B CA 1
ATOM 1458 C C . LEU B 1 35 ? 6.062 -19.578 0.844 1 95.5 35 LEU B C 1
ATOM 1460 O O . LEU B 1 35 ? 6.676 -20.594 0.496 1 95.5 35 LEU B O 1
ATOM 1464 N N . ALA B 1 36 ? 6.227 -18.984 1.996 1 95.69 36 ALA B N 1
ATOM 1465 C CA . ALA B 1 36 ? 7.266 -19.422 2.928 1 95.69 36 ALA B CA 1
ATOM 1466 C C . ALA B 1 36 ? 7.008 -20.844 3.418 1 95.69 36 ALA B C 1
ATOM 1468 O O . ALA B 1 36 ? 7.949 -21.578 3.719 1 95.69 36 ALA B O 1
ATOM 1469 N N . VAL B 1 37 ? 5.785 -21.234 3.492 1 95.44 37 VAL B N 1
ATOM 1470 C CA . VAL B 1 37 ? 5.418 -22.578 3.891 1 95.44 37 VAL B CA 1
ATOM 1471 C C . VAL B 1 37 ? 6.051 -23.594 2.936 1 95.44 37 VAL B C 1
ATOM 1473 O O . VAL B 1 37 ? 6.449 -24.688 3.352 1 95.44 37 VAL B O 1
ATOM 1476 N N . GLU B 1 38 ? 6.207 -23.188 1.681 1 94.69 38 GLU B N 1
ATOM 1477 C CA . GLU B 1 38 ? 6.832 -24.031 0.675 1 94.69 38 GLU B CA 1
ATOM 1478 C C . GLU B 1 38 ? 8.32 -23.75 0.546 1 94.69 38 GLU B C 1
ATOM 1480 O O . GLU B 1 38 ? 8.969 -24.188 -0.4 1 94.69 38 GLU B O 1
ATOM 1485 N N . GLY B 1 39 ? 8.812 -22.875 1.46 1 96.12 39 GLY B N 1
ATOM 1486 C CA . GLY B 1 39 ? 10.211 -22.5 1.382 1 96.12 39 GLY B CA 1
ATOM 1487 C C . GLY B 1 39 ? 10.508 -21.547 0.237 1 96.12 39 GLY B C 1
ATOM 1488 O O . GLY B 1 39 ? 11.625 -21.531 -0.287 1 96.12 39 GLY B O 1
ATOM 1489 N N . LEU B 1 40 ? 9.531 -20.844 -0.23 1 96.56 40 LEU B N 1
ATOM 1490 C CA . LEU B 1 40 ? 9.68 -19.953 -1.374 1 96.56 40 LEU B CA 1
ATOM 1491 C C . LEU B 1 40 ? 9.617 -18.5 -0.937 1 96.56 40 LEU B C 1
ATOM 1493 O O . LEU B 1 40 ? 8.82 -18.141 -0.068 1 96.56 40 LEU B O 1
ATOM 1497 N N . ALA B 1 41 ? 10.461 -17.719 -1.49 1 93.5 41 ALA B N 1
ATOM 1498 C CA . ALA B 1 41 ? 10.312 -16.266 -1.485 1 93.5 41 ALA B CA 1
ATOM 1499 C C . ALA B 1 41 ? 9.641 -15.789 -2.768 1 93.5 41 ALA B C 1
ATOM 1501 O O . ALA B 1 41 ? 9.352 -16.578 -3.662 1 93.5 41 ALA B O 1
ATOM 1502 N N . GLN B 1 42 ? 9.289 -14.508 -2.783 1 89.94 42 GLN B N 1
ATOM 1503 C CA . GLN B 1 42 ? 8.547 -13.953 -3.912 1 89.94 42 GLN B CA 1
ATOM 1504 C C . GLN B 1 42 ? 9.305 -14.156 -5.223 1 89.94 42 GLN B C 1
ATOM 1506 O O . GLN B 1 42 ? 8.727 -14.609 -6.211 1 89.94 42 GLN B O 1
ATOM 1511 N N . PRO B 1 43 ? 10.68 -13.945 -5.289 1 91.31 43 PRO B N 1
ATOM 1512 C CA . PRO B 1 43 ? 11.352 -14.18 -6.566 1 91.31 43 PRO B CA 1
ATOM 1513 C C . PRO B 1 43 ? 11.297 -15.641 -7.004 1 91.31 43 PRO B C 1
ATOM 1515 O O . PRO B 1 43 ? 11.273 -15.93 -8.203 1 91.31 43 PRO B O 1
ATOM 1518 N N . HIS B 1 44 ? 11.289 -16.578 -6.012 1 94.88 44 HIS B N 1
ATOM 1519 C CA . HIS B 1 44 ? 11.07 -17.984 -6.336 1 94.88 44 HIS B CA 1
ATOM 1520 C C . HIS B 1 44 ? 9.75 -18.172 -7.082 1 94.88 44 HIS B C 1
ATOM 1522 O O . HIS B 1 44 ? 9.711 -18.844 -8.117 1 94.88 44 HIS B O 1
ATOM 1528 N N . TRP B 1 45 ? 8.789 -17.484 -6.578 1 94.5 45 TRP B N 1
ATOM 1529 C CA . TRP B 1 45 ? 7.43 -17.609 -7.102 1 94.5 45 TRP B CA 1
ATOM 1530 C C . TRP B 1 45 ? 7.336 -17.031 -8.508 1 94.5 45 TRP B C 1
ATOM 1532 O O . TRP B 1 45 ? 6.801 -17.672 -9.414 1 94.5 45 TRP B O 1
ATOM 1542 N N . TRP B 1 46 ? 7.879 -15.922 -8.672 1 91.69 46 TRP B N 1
ATOM 1543 C CA . TRP B 1 46 ? 7.879 -15.305 -9.992 1 91.69 46 TRP B CA 1
ATOM 1544 C C . TRP B 1 46 ? 8.594 -16.188 -11.008 1 91.69 46 TRP B C 1
ATOM 1546 O O . TRP B 1 46 ? 8.086 -16.406 -12.117 1 91.69 46 TRP B O 1
ATOM 1556 N N . THR B 1 47 ? 9.711 -16.688 -10.609 1 94.88 47 THR B N 1
ATOM 1557 C CA . THR B 1 47 ? 10.5 -17.562 -11.461 1 94.88 47 THR B CA 1
ATOM 1558 C C . THR B 1 47 ? 9.68 -18.797 -11.867 1 94.88 47 THR B C 1
ATOM 1560 O O . THR B 1 47 ? 9.547 -19.078 -13.055 1 94.88 47 THR B O 1
ATOM 1563 N N . LEU B 1 48 ? 9.094 -19.453 -10.914 1 97.31 48 LEU B N 1
ATOM 1564 C CA . LEU B 1 48 ? 8.328 -20.672 -11.164 1 97.31 48 LEU B CA 1
ATOM 1565 C C . LEU B 1 48 ? 7.16 -20.406 -12.109 1 97.31 48 LEU B C 1
ATOM 1567 O O . LEU B 1 48 ? 6.898 -21.188 -13.016 1 97.31 48 LEU B O 1
ATOM 1571 N N . ASN B 1 49 ? 6.492 -19.328 -11.914 1 96 49 ASN B N 1
ATOM 1572 C CA . ASN B 1 49 ? 5.324 -19.016 -12.734 1 96 49 ASN B CA 1
ATOM 1573 C C . ASN B 1 49 ? 5.719 -18.719 -14.172 1 96 49 ASN B C 1
ATOM 1575 O O . ASN B 1 49 ? 5.043 -19.141 -15.117 1 96 49 ASN B O 1
ATOM 1579 N N . HIS B 1 50 ? 6.75 -17.953 -14.305 1 94.94 50 HIS B N 1
ATOM 1580 C CA . HIS B 1 50 ? 7.184 -17.641 -15.664 1 94.94 50 HIS B CA 1
ATOM 1581 C C . HIS B 1 50 ? 7.637 -18.891 -16.406 1 94.94 50 HIS B C 1
ATOM 1583 O O . HIS B 1 50 ? 7.25 -19.109 -17.562 1 94.94 50 HIS B O 1
ATOM 1589 N N . VAL B 1 51 ? 8.414 -19.734 -15.781 1 97.25 51 VAL B N 1
ATOM 1590 C CA . VAL B 1 51 ? 8.93 -20.953 -16.406 1 97.25 51 VAL B CA 1
ATOM 1591 C C . VAL B 1 51 ? 7.777 -21.891 -16.734 1 97.25 51 VAL B C 1
ATOM 1593 O O . VAL B 1 51 ? 7.723 -22.484 -17.812 1 97.25 51 VAL B O 1
ATOM 1596 N N . ALA B 1 52 ? 6.863 -22.031 -15.805 1 97.31 52 ALA B N 1
ATOM 1597 C CA . ALA B 1 52 ? 5.703 -22.891 -16.016 1 97.31 52 ALA B CA 1
ATOM 1598 C C . ALA B 1 52 ? 4.859 -22.391 -17.188 1 97.31 52 ALA B C 1
ATOM 1600 O O . ALA B 1 52 ? 4.309 -23.203 -17.953 1 97.31 52 ALA B O 1
ATOM 1601 N N . GLY B 1 53 ? 4.758 -21.156 -17.328 1 96 53 GLY B N 1
ATOM 1602 C CA . GLY B 1 53 ? 3.936 -20.562 -18.375 1 96 53 GLY B CA 1
ATOM 1603 C C . GLY B 1 53 ? 4.535 -20.703 -19.75 1 96 53 GLY B C 1
ATOM 1604 O O . GLY B 1 53 ? 3.816 -20.672 -20.75 1 96 53 GLY B O 1
ATOM 1605 N N . ALA B 1 54 ? 5.844 -20.75 -19.797 1 96.38 54 ALA B N 1
ATOM 1606 C CA . ALA B 1 54 ? 6.555 -20.922 -21.062 1 96.38 54 ALA B CA 1
ATOM 1607 C C . ALA B 1 54 ? 7.789 -21.797 -20.891 1 96.38 54 ALA B C 1
ATOM 1609 O O . ALA B 1 54 ? 8.922 -21.312 -20.984 1 96.38 54 ALA B O 1
ATOM 1610 N N . PRO B 1 55 ? 7.504 -23.094 -20.781 1 95.25 55 PRO B N 1
ATOM 1611 C CA . PRO B 1 55 ? 8.617 -24.016 -20.562 1 95.25 55 PRO B CA 1
ATOM 1612 C C . PRO B 1 55 ? 9.664 -23.969 -21.672 1 95.25 55 PRO B C 1
ATOM 1614 O O . PRO B 1 55 ? 9.32 -24.031 -22.844 1 95.25 55 PRO B O 1
ATOM 1617 N N . GLY B 1 56 ? 10.836 -23.734 -21.281 1 95.12 56 GLY B N 1
ATOM 1618 C CA . GLY B 1 56 ? 11.938 -23.75 -22.234 1 95.12 56 GLY B CA 1
ATOM 1619 C C . GLY B 1 56 ? 12.18 -22.391 -22.875 1 95.12 56 GLY B C 1
ATOM 1620 O O . GLY B 1 56 ? 13.133 -22.219 -23.625 1 95.12 56 GLY B O 1
ATOM 1621 N N . ALA B 1 57 ? 11.391 -21.453 -22.531 1 95.06 57 ALA B N 1
ATOM 1622 C CA . ALA B 1 57 ? 11.477 -20.156 -23.188 1 95.06 57 ALA B CA 1
ATOM 1623 C C . ALA B 1 57 ? 12.445 -19.234 -22.453 1 95.06 57 ALA B C 1
ATOM 1625 O O . ALA B 1 57 ? 12.906 -18.234 -23 1 95.06 57 ALA B O 1
ATOM 1626 N N . TRP B 1 58 ? 12.773 -19.594 -21.281 1 96.25 58 TRP B N 1
ATOM 1627 C CA . TRP B 1 58 ? 13.523 -18.672 -20.438 1 96.25 58 TRP B CA 1
ATOM 1628 C C . TRP B 1 58 ? 14.922 -19.219 -20.156 1 96.25 58 TRP B C 1
ATOM 1630 O O . TRP B 1 58 ? 15.086 -20.406 -19.906 1 96.25 58 TRP B O 1
ATOM 1640 N N . THR B 1 59 ? 15.883 -18.281 -20.234 1 96.81 59 THR B N 1
ATOM 1641 C CA . THR B 1 59 ? 17.188 -18.484 -19.625 1 96.81 59 THR B CA 1
ATOM 1642 C C . THR B 1 59 ? 17.359 -17.594 -18.406 1 96.81 59 THR B C 1
ATOM 1644 O O . THR B 1 59 ? 16.484 -16.766 -18.109 1 96.81 59 THR B O 1
ATOM 1647 N N . ARG B 1 60 ? 18.516 -17.828 -17.641 1 94.5 60 ARG B N 1
ATOM 1648 C CA . ARG B 1 60 ? 18.75 -16.938 -16.516 1 94.5 60 ARG B CA 1
ATOM 1649 C C . ARG B 1 60 ? 18.75 -15.484 -16.938 1 94.5 60 ARG B C 1
ATOM 1651 O O . ARG B 1 60 ? 18.047 -14.656 -16.359 1 94.5 60 ARG B O 1
ATOM 1658 N N . ALA B 1 61 ? 19.438 -15.219 -17.953 1 91.94 61 ALA B N 1
ATOM 1659 C CA . ALA B 1 61 ? 19.625 -13.844 -18.422 1 91.94 61 ALA B CA 1
ATOM 1660 C C . ALA B 1 61 ? 18.297 -13.227 -18.859 1 91.94 61 ALA B C 1
ATOM 1662 O O . ALA B 1 61 ? 17.953 -12.109 -18.453 1 91.94 61 ALA B O 1
ATOM 1663 N N . THR B 1 62 ? 17.5 -13.953 -19.656 1 93.31 62 THR B N 1
ATOM 1664 C CA . THR B 1 62 ? 16.266 -13.406 -20.203 1 93.31 62 THR B CA 1
ATOM 1665 C C . THR B 1 62 ? 15.203 -13.266 -19.109 1 93.31 62 THR B C 1
ATOM 1667 O O . THR B 1 62 ? 14.391 -12.336 -19.141 1 93.31 62 THR B O 1
ATOM 1670 N N . LEU B 1 63 ? 15.242 -14.156 -18.156 1 93.31 63 LEU B N 1
ATOM 1671 C CA . LEU B 1 63 ? 14.258 -14.078 -17.078 1 93.31 63 LEU B CA 1
ATOM 1672 C C . LEU B 1 63 ? 14.594 -12.93 -16.125 1 93.31 63 LEU B C 1
ATOM 1674 O O . LEU B 1 63 ? 13.703 -12.219 -15.664 1 93.31 63 LEU B O 1
ATOM 1678 N N . VAL B 1 64 ? 15.859 -12.711 -15.82 1 89.94 64 VAL B N 1
ATOM 1679 C CA . VAL B 1 64 ? 16.281 -11.586 -14.984 1 89.94 64 VAL B CA 1
ATOM 1680 C C . VAL B 1 64 ? 15.867 -10.273 -15.641 1 89.94 64 VAL B C 1
ATOM 1682 O O . VAL B 1 64 ? 15.391 -9.359 -14.969 1 89.94 64 VAL B O 1
ATOM 1685 N N . ASP B 1 65 ? 16.016 -10.211 -16.938 1 88.5 65 ASP B N 1
ATOM 1686 C CA . ASP B 1 65 ? 15.625 -9.016 -17.688 1 88.5 65 ASP B CA 1
ATOM 1687 C C . ASP B 1 65 ? 14.125 -8.773 -17.578 1 88.5 65 ASP B C 1
ATOM 1689 O O . ASP B 1 65 ? 13.688 -7.633 -17.391 1 88.5 65 ASP B O 1
ATOM 1693 N N . ARG B 1 66 ? 13.359 -9.828 -17.641 1 87.44 66 ARG B N 1
ATOM 1694 C CA . ARG B 1 66 ? 11.898 -9.742 -17.562 1 87.44 66 ARG B CA 1
ATOM 1695 C C . ARG B 1 66 ? 11.453 -9.305 -16.172 1 87.44 66 ARG B C 1
ATOM 1697 O O . ARG B 1 66 ? 10.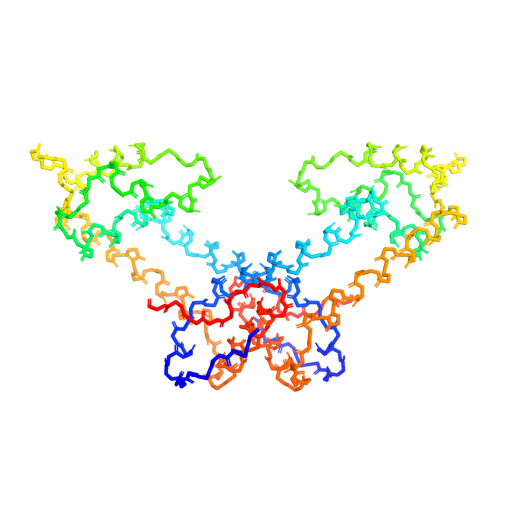469 -8.57 -16.031 1 87.44 66 ARG B O 1
ATOM 1704 N N . LEU B 1 67 ? 12.18 -9.758 -15.172 1 85.94 67 LEU B N 1
ATOM 1705 C CA . LEU B 1 67 ? 11.789 -9.508 -13.789 1 85.94 67 LEU B CA 1
ATOM 1706 C C . LEU B 1 67 ? 12.492 -8.273 -13.242 1 85.94 67 LEU B C 1
ATOM 1708 O O . LEU B 1 67 ? 12.336 -7.93 -12.07 1 85.94 67 LEU B O 1
ATOM 1712 N N . ALA B 1 68 ? 13.266 -7.637 -14.07 1 73.81 68 ALA B N 1
ATOM 1713 C CA . ALA B 1 68 ? 14.102 -6.512 -13.664 1 73.81 68 ALA B CA 1
ATOM 1714 C C . ALA B 1 68 ? 13.266 -5.406 -13.031 1 73.81 68 ALA B C 1
ATOM 1716 O O . ALA B 1 68 ? 13.742 -4.676 -12.156 1 73.81 68 ALA B O 1
ATOM 1717 N N . ARG B 1 69 ? 12.156 -5.262 -13.578 1 66.12 69 ARG B N 1
ATOM 1718 C CA . ARG B 1 69 ? 11.32 -4.199 -13.031 1 66.12 69 ARG B CA 1
ATOM 1719 C C . ARG B 1 69 ? 11.055 -4.422 -11.547 1 66.12 69 ARG B C 1
ATOM 1721 O O . ARG B 1 69 ? 10.766 -3.473 -10.812 1 66.12 69 ARG B O 1
ATOM 1728 N N . TYR B 1 70 ? 10.891 -5.613 -11.164 1 63.06 70 TYR B N 1
ATOM 1729 C CA . TYR B 1 70 ? 10.711 -5.945 -9.75 1 63.06 70 TYR B CA 1
ATOM 1730 C C . TYR B 1 70 ? 12.039 -5.934 -9.008 1 63.06 70 TYR B C 1
ATOM 1732 O O . TYR B 1 70 ? 12.07 -5.977 -7.777 1 63.06 70 TYR B O 1
ATOM 1740 N N . GLU B 1 71 ? 13.234 -5.922 -9.812 1 53.28 71 GLU B N 1
ATOM 1741 C CA . GLU B 1 71 ? 14.617 -6.035 -9.367 1 53.28 71 GLU B CA 1
ATOM 1742 C C . GLU B 1 71 ? 15.023 -4.836 -8.516 1 53.28 71 GLU B C 1
ATOM 1744 O O . GLU B 1 71 ? 15.883 -4.949 -7.641 1 53.28 71 GLU B O 1
ATOM 1749 N N . ASP B 1 72 ? 14.383 -3.824 -8.805 1 52.69 72 ASP B N 1
ATOM 1750 C CA . ASP B 1 72 ? 15.016 -2.709 -8.109 1 52.69 72 ASP B CA 1
ATOM 1751 C C . ASP B 1 72 ? 15.203 -3.021 -6.625 1 52.69 72 ASP B C 1
ATOM 1753 O O . ASP B 1 72 ? 15.758 -2.213 -5.879 1 52.69 72 ASP B O 1
ATOM 1757 N N . LEU B 1 73 ? 14.914 -4.293 -6.402 1 55.19 73 LEU B N 1
ATOM 1758 C CA . LEU B 1 73 ? 14.961 -4.527 -4.965 1 55.19 73 LEU B CA 1
ATOM 1759 C C . LEU B 1 73 ? 16.266 -5.219 -4.57 1 55.19 73 LEU B C 1
ATOM 1761 O O . LEU B 1 73 ? 16.422 -5.641 -3.424 1 55.19 73 LEU B O 1
ATOM 1765 N N . GLY B 1 74 ? 17.266 -5.141 -5.535 1 63.47 74 GLY B N 1
ATOM 1766 C CA . 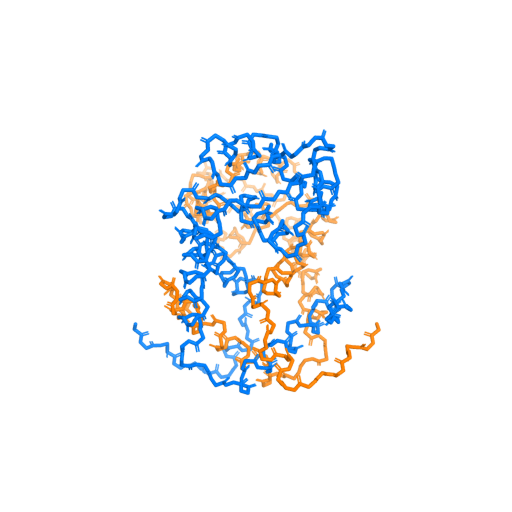GLY B 1 74 ? 18.516 -5.75 -5.141 1 63.47 74 GLY B CA 1
ATOM 1767 C C . GLY B 1 74 ? 18.406 -7.25 -4.938 1 63.47 74 GLY B C 1
ATOM 1768 O O . GLY B 1 74 ? 19.109 -7.816 -4.086 1 63.47 74 GLY B O 1
ATOM 1769 N N . LEU B 1 75 ? 17.562 -7.805 -5.652 1 75.5 75 LEU B N 1
ATOM 1770 C CA . LEU B 1 75 ? 17.344 -9.234 -5.461 1 75.5 75 LEU B CA 1
ATOM 1771 C C . LEU B 1 75 ? 18.422 -10.047 -6.145 1 75.5 75 LEU B C 1
ATOM 1773 O O . LEU B 1 75 ? 18.891 -9.695 -7.23 1 75.5 75 LEU B O 1
ATOM 1777 N N . ASP B 1 76 ? 19.031 -11.055 -5.527 1 85.88 76 ASP B N 1
ATOM 1778 C CA . ASP B 1 76 ? 19.969 -12.016 -6.09 1 85.88 76 ASP B CA 1
ATOM 1779 C C . ASP B 1 76 ? 19.234 -13.164 -6.785 1 85.88 76 ASP B C 1
ATOM 1781 O O . ASP B 1 76 ? 19.047 -14.234 -6.203 1 85.88 76 ASP B O 1
ATOM 1785 N N . PHE B 1 77 ? 18.969 -12.961 -8.047 1 90.56 77 PHE B N 1
ATOM 1786 C CA . PHE B 1 77 ? 18.188 -13.945 -8.789 1 90.56 77 PHE B CA 1
ATOM 1787 C C . PHE B 1 77 ? 19 -15.211 -9.031 1 90.56 77 PHE B C 1
ATOM 1789 O O . PHE B 1 77 ? 18.469 -16.312 -9.047 1 90.56 77 PHE B O 1
ATOM 1796 N N . ASP B 1 78 ? 20.266 -15.023 -9.188 1 91.62 78 ASP B N 1
ATOM 1797 C CA . ASP B 1 78 ? 21.109 -16.203 -9.383 1 91.62 78 ASP B CA 1
ATOM 1798 C C . ASP B 1 78 ? 21 -17.156 -8.195 1 91.62 78 ASP B C 1
ATOM 1800 O O . ASP B 1 78 ? 20.922 -18.375 -8.375 1 91.62 78 ASP B O 1
ATOM 1804 N N . ALA B 1 79 ? 20.984 -16.562 -7.066 1 94.31 79 ALA B N 1
ATOM 1805 C CA . ALA B 1 79 ? 20.828 -17.391 -5.871 1 94.31 79 ALA B CA 1
ATOM 1806 C C . ALA B 1 79 ? 19.469 -18.094 -5.859 1 94.31 79 ALA B C 1
ATOM 1808 O O . ALA B 1 79 ? 19.359 -19.219 -5.395 1 94.31 79 ALA B O 1
ATOM 1809 N N . VAL B 1 80 ? 18.5 -17.453 -6.309 1 95.38 80 VAL B N 1
ATOM 1810 C CA . VAL B 1 80 ? 17.156 -18 -6.395 1 95.38 80 VAL B CA 1
ATOM 1811 C C . VAL B 1 80 ? 17.141 -19.188 -7.355 1 95.38 80 VAL B C 1
ATOM 1813 O O . VAL B 1 80 ? 16.609 -20.266 -7.035 1 95.38 80 VAL B O 1
ATOM 1816 N N . PHE B 1 81 ? 17.734 -18.953 -8.492 1 96.38 81 PHE B N 1
ATOM 1817 C CA . PHE B 1 81 ? 17.812 -20.016 -9.484 1 96.38 81 PHE B CA 1
ATOM 1818 C C . PHE B 1 81 ? 18.578 -21.219 -8.938 1 96.38 81 PHE B C 1
ATOM 1820 O O . PHE B 1 81 ? 18.141 -22.359 -9.07 1 96.38 81 PHE B O 1
ATOM 1827 N N . ASP B 1 82 ? 19.719 -20.875 -8.328 1 97.12 82 ASP B N 1
ATOM 1828 C CA . ASP B 1 82 ? 20.547 -21.938 -7.746 1 97.12 82 ASP B CA 1
ATOM 1829 C C . ASP B 1 82 ? 19.75 -22.75 -6.727 1 97.12 82 ASP B C 1
ATOM 1831 O O . ASP B 1 82 ? 19.875 -23.984 -6.691 1 97.12 82 ASP B O 1
ATOM 1835 N N . ASP B 1 83 ? 19.016 -22.109 -5.984 1 97.56 83 ASP B N 1
ATOM 1836 C CA . ASP B 1 83 ? 18.234 -22.781 -4.953 1 97.56 83 ASP B CA 1
ATOM 1837 C C . ASP B 1 83 ? 17.188 -23.703 -5.57 1 97.56 83 ASP B C 1
ATOM 1839 O O . ASP B 1 83 ? 17.031 -24.859 -5.137 1 97.56 83 ASP B O 1
ATOM 1843 N N . LEU B 1 84 ? 16.531 -23.281 -6.562 1 98.06 84 LEU B N 1
ATOM 1844 C CA . LEU B 1 84 ? 15.492 -24.078 -7.215 1 98.06 84 LEU B CA 1
ATOM 1845 C C . LEU B 1 84 ? 16.094 -25.281 -7.922 1 98.06 84 LEU B C 1
ATOM 1847 O O . LEU B 1 84 ? 15.484 -26.344 -7.965 1 98.06 84 LEU B O 1
ATOM 1851 N N . VAL B 1 85 ? 17.281 -25.094 -8.469 1 97.81 85 VAL B N 1
ATOM 1852 C CA . VAL B 1 85 ? 17.984 -26.203 -9.102 1 97.81 85 VAL B CA 1
ATOM 1853 C C . VAL B 1 85 ? 18.422 -27.203 -8.047 1 97.81 85 VAL B C 1
ATOM 1855 O O . VAL B 1 85 ? 18.25 -28.422 -8.211 1 97.81 85 VAL B O 1
ATOM 1858 N N . ALA B 1 86 ? 18.922 -26.688 -6.988 1 97.81 86 ALA B N 1
ATOM 1859 C CA . ALA B 1 86 ? 19.406 -27.531 -5.906 1 97.81 86 ALA B CA 1
ATOM 1860 C C . ALA B 1 86 ? 18.266 -28.375 -5.316 1 97.81 86 ALA B C 1
ATOM 1862 O O . ALA B 1 86 ? 18.469 -29.531 -4.941 1 97.81 86 ALA B O 1
ATOM 1863 N N . ARG B 1 87 ? 17.078 -27.828 -5.309 1 96.81 87 ARG B N 1
ATOM 1864 C CA . ARG B 1 87 ? 15.898 -28.5 -4.785 1 96.81 87 ARG B CA 1
ATOM 1865 C C . ARG B 1 87 ? 15.312 -29.453 -5.82 1 96.81 87 ARG B C 1
ATOM 1867 O O . ARG B 1 87 ? 14.344 -30.172 -5.539 1 96.81 87 ARG B O 1
ATOM 1874 N N . GLU B 1 88 ? 15.867 -29.359 -6.961 1 98.06 88 GLU B N 1
ATOM 1875 C CA . GLU B 1 88 ? 15.422 -30.156 -8.094 1 98.06 88 GLU B CA 1
ATOM 1876 C C . GLU B 1 88 ? 14.023 -29.734 -8.547 1 98.06 88 GLU B C 1
ATOM 1878 O O . GLU B 1 88 ? 13.211 -30.578 -8.945 1 98.06 88 GLU B O 1
ATOM 1883 N N . TRP B 1 89 ? 13.727 -28.531 -8.398 1 98.44 89 TRP B N 1
ATOM 1884 C CA . TRP B 1 89 ? 12.461 -28 -8.898 1 98.44 89 TRP B CA 1
ATOM 1885 C C . TRP B 1 89 ? 12.633 -27.422 -10.305 1 98.44 89 TRP B C 1
ATOM 1887 O O . TRP B 1 89 ? 11.672 -27.375 -11.078 1 98.44 89 TRP B O 1
ATOM 1897 N N . LEU B 1 90 ? 13.789 -27.031 -10.672 1 98.44 90 LEU B N 1
ATOM 1898 C CA . LEU B 1 90 ? 14.133 -26.359 -11.922 1 98.44 90 LEU B CA 1
ATOM 1899 C C . LEU B 1 90 ? 15.32 -27.047 -12.594 1 98.44 90 LEU B C 1
ATOM 1901 O O . LEU B 1 90 ? 16.281 -27.438 -11.93 1 98.44 90 LEU B O 1
ATOM 1905 N N . VAL B 1 91 ? 15.219 -27.203 -13.859 1 97.94 91 VAL B N 1
ATOM 1906 C CA . VAL B 1 91 ? 16.312 -27.75 -14.664 1 97.94 91 VAL B CA 1
ATOM 1907 C C . VAL B 1 91 ? 16.734 -26.75 -15.727 1 97.94 91 VAL B C 1
ATOM 1909 O O . VAL B 1 91 ? 15.891 -26.094 -16.344 1 97.94 91 VAL B O 1
ATOM 1912 N N . GLU B 1 92 ? 17.969 -26.594 -15.867 1 96.44 92 GLU B N 1
ATOM 1913 C CA . GLU B 1 92 ? 18.547 -25.828 -16.969 1 96.44 92 GLU B CA 1
ATOM 1914 C C . GLU B 1 92 ? 19.141 -26.75 -18.031 1 96.44 92 GLU B C 1
ATOM 1916 O O . GLU B 1 92 ? 20.078 -27.484 -17.766 1 96.44 92 GLU B O 1
ATOM 1921 N N . GLY B 1 93 ? 18.531 -26.703 -19.172 1 92.62 93 GLY B N 1
ATOM 1922 C CA . GLY B 1 93 ? 18.984 -27.531 -20.266 1 92.62 93 GLY B CA 1
ATOM 1923 C C . GLY B 1 93 ? 20.281 -27.031 -20.891 1 92.62 93 GLY B C 1
ATOM 1924 O O . GLY B 1 93 ? 20.969 -26.188 -20.312 1 92.62 93 GLY B O 1
ATOM 1925 N N . ALA B 1 94 ? 20.641 -27.625 -22.047 1 86.5 94 ALA B N 1
ATOM 1926 C CA . ALA B 1 94 ? 21.906 -27.375 -22.734 1 86.5 94 ALA B CA 1
ATOM 1927 C C . ALA B 1 94 ? 22.094 -25.906 -23.047 1 86.5 94 ALA B C 1
ATOM 1929 O O . ALA B 1 94 ? 23.172 -25.344 -22.828 1 86.5 94 ALA B O 1
ATOM 1930 N N . GLU B 1 95 ? 21.141 -25.125 -23.547 1 90.31 95 GLU B N 1
ATOM 1931 C CA . GLU B 1 95 ? 21.281 -23.703 -23.875 1 90.31 95 GLU B CA 1
ATOM 1932 C C . GLU B 1 95 ? 20.766 -22.812 -22.75 1 90.31 95 GLU B C 1
ATOM 1934 O O . GLU B 1 95 ? 20.594 -21.609 -22.938 1 90.31 95 GLU B O 1
ATOM 1939 N N . GLY B 1 96 ? 20.641 -23.484 -21.625 1 93.75 96 GLY B N 1
ATOM 1940 C CA . GLY B 1 96 ? 20.25 -22.703 -20.469 1 93.75 96 GLY B CA 1
ATOM 1941 C C . GLY B 1 96 ? 18.734 -22.531 -20.344 1 93.75 96 GLY B C 1
ATOM 1942 O O . GLY B 1 96 ? 18.266 -21.781 -19.5 1 93.75 96 GLY B O 1
ATOM 1943 N N . ALA B 1 97 ? 18.047 -23.281 -21.234 1 96.31 97 ALA B N 1
ATOM 1944 C CA . ALA B 1 97 ? 16.594 -23.172 -21.219 1 96.31 97 ALA B CA 1
ATOM 1945 C C . ALA B 1 97 ? 16.016 -23.812 -19.953 1 96.31 97 ALA B C 1
ATOM 1947 O O . ALA B 1 97 ? 16.391 -24.938 -19.594 1 96.31 97 ALA B O 1
ATOM 1948 N N . MET B 1 98 ? 15.117 -23.094 -19.312 1 97.75 98 MET B N 1
ATOM 1949 C CA . MET B 1 98 ? 14.617 -23.531 -18.016 1 97.75 98 MET B CA 1
ATOM 1950 C C . MET B 1 98 ? 13.289 -24.281 -18.172 1 97.75 98 MET B C 1
ATOM 1952 O O . MET B 1 98 ? 12.43 -23.859 -18.938 1 97.75 98 MET B O 1
ATOM 1956 N N . THR B 1 99 ? 13.18 -25.375 -17.469 1 98.12 99 THR B N 1
ATOM 1957 C CA . THR B 1 99 ? 11.922 -26.094 -17.328 1 98.12 99 THR B CA 1
ATOM 1958 C C . THR B 1 99 ? 11.719 -26.547 -15.891 1 98.12 99 THR B C 1
ATOM 1960 O O . THR B 1 99 ? 12.688 -26.703 -15.141 1 98.12 99 THR B O 1
ATOM 1963 N N . LEU B 1 100 ? 10.492 -26.688 -15.539 1 98.44 100 LEU B N 1
ATOM 1964 C CA . LEU B 1 100 ? 10.211 -27.234 -14.219 1 98.44 100 LEU B CA 1
ATOM 1965 C C . LEU B 1 100 ? 10.234 -28.766 -14.242 1 98.44 100 LEU B C 1
ATOM 1967 O O . LEU B 1 100 ? 9.82 -29.375 -15.227 1 98.44 100 LEU B O 1
ATOM 1971 N N . THR B 1 101 ? 10.703 -29.328 -13.109 1 98.25 101 THR B N 1
ATOM 1972 C CA . THR B 1 101 ? 10.5 -30.75 -12.898 1 98.25 101 THR B CA 1
ATOM 1973 C C . THR B 1 101 ? 9.078 -31.031 -12.422 1 98.25 101 THR B C 1
ATOM 1975 O O . THR B 1 101 ? 8.305 -30.094 -12.18 1 98.25 101 THR B O 1
ATOM 1978 N N . GLU B 1 102 ? 8.719 -32.406 -12.32 1 98.12 102 GLU B N 1
ATOM 1979 C CA . GLU B 1 102 ? 7.434 -32.75 -11.742 1 98.12 102 GLU B CA 1
ATOM 1980 C C . GLU B 1 102 ? 7.305 -32.25 -10.312 1 98.12 102 GLU B C 1
ATOM 1982 O O . GLU B 1 102 ? 6.246 -31.766 -9.914 1 98.12 102 GLU B O 1
ATOM 1987 N N . ALA B 1 103 ? 8.445 -32.344 -9.602 1 97.81 103 ALA B N 1
ATOM 1988 C CA . ALA B 1 103 ? 8.453 -31.859 -8.219 1 97.81 103 ALA B CA 1
ATOM 1989 C C . ALA B 1 103 ? 8.289 -30.344 -8.164 1 97.81 103 ALA B C 1
ATOM 1991 O O . ALA B 1 103 ? 7.586 -29.828 -7.289 1 97.81 103 ALA B O 1
ATOM 1992 N N . GLY B 1 104 ? 8.953 -29.641 -9.102 1 98.19 104 GLY B N 1
ATOM 1993 C CA . GLY B 1 104 ? 8.82 -28.203 -9.172 1 98.19 104 GLY B CA 1
ATOM 1994 C C . GLY B 1 104 ? 7.41 -27.734 -9.484 1 98.19 104 GLY B C 1
ATOM 1995 O O . GLY B 1 104 ? 6.906 -26.797 -8.867 1 98.19 104 GLY B O 1
ATOM 1996 N N . GLU B 1 105 ? 6.801 -28.438 -10.398 1 98.12 105 GLU B N 1
ATOM 1997 C CA . GLU B 1 105 ? 5.422 -28.125 -10.758 1 98.12 105 GLU B CA 1
ATOM 1998 C C . GLU B 1 105 ? 4.469 -28.422 -9.602 1 98.12 105 GLU B C 1
ATOM 2000 O O . GLU B 1 105 ? 3.566 -27.625 -9.312 1 98.12 105 GLU B O 1
ATOM 2005 N N . ALA B 1 106 ? 4.715 -29.562 -8.953 1 98.06 106 ALA B N 1
ATOM 2006 C CA . ALA B 1 106 ? 3.889 -29.906 -7.801 1 98.06 106 ALA B CA 1
ATOM 2007 C C . ALA B 1 106 ? 4.02 -28.859 -6.699 1 98.06 106 ALA B C 1
ATOM 2009 O O . ALA B 1 106 ? 3.023 -28.469 -6.086 1 98.06 106 ALA B O 1
ATOM 2010 N N . GLY B 1 107 ? 5.266 -28.422 -6.445 1 97.44 107 GLY B N 1
ATOM 2011 C CA . GLY B 1 107 ? 5.492 -27.359 -5.469 1 97.44 107 GLY B CA 1
ATOM 2012 C C . GLY B 1 107 ? 4.824 -26.047 -5.84 1 97.44 107 GLY B C 1
ATOM 2013 O O . GLY B 1 107 ? 4.23 -25.391 -4.988 1 97.44 107 GLY B O 1
ATOM 2014 N N . ARG B 1 108 ? 4.934 -25.656 -7.098 1 97.81 108 ARG B N 1
ATOM 2015 C CA . ARG B 1 108 ? 4.285 -24.453 -7.598 1 97.81 108 ARG B CA 1
ATOM 2016 C C . ARG B 1 108 ? 2.775 -24.516 -7.387 1 97.81 108 ARG B C 1
ATOM 2018 O O . ARG B 1 108 ? 2.16 -23.547 -6.945 1 97.81 108 ARG B O 1
ATOM 2025 N N . LEU B 1 109 ? 2.172 -25.656 -7.676 1 97.88 109 LEU B N 1
ATOM 2026 C CA . LEU B 1 109 ? 0.727 -25.812 -7.566 1 97.88 109 LEU B CA 1
ATOM 2027 C C . LEU B 1 109 ? 0.284 -25.781 -6.105 1 97.88 109 LEU B C 1
ATOM 2029 O O . LEU B 1 109 ? -0.771 -25.219 -5.789 1 97.88 109 LEU B O 1
ATOM 2033 N N . ARG B 1 110 ? 1.099 -26.375 -5.191 1 97.62 110 ARG B N 1
ATOM 2034 C CA . ARG B 1 110 ? 0.798 -26.266 -3.768 1 97.62 110 ARG B CA 1
ATOM 2035 C C . ARG B 1 110 ? 0.828 -24.812 -3.309 1 97.62 110 ARG B C 1
ATOM 2037 O O . ARG B 1 110 ? -0.059 -24.359 -2.576 1 97.62 110 ARG B O 1
ATOM 2044 N N . ALA B 1 111 ? 1.841 -24.047 -3.775 1 97 111 ALA B N 1
ATOM 2045 C CA . ALA B 1 111 ? 1.949 -22.641 -3.434 1 97 111 ALA B CA 1
ATOM 2046 C C . ALA B 1 111 ? 0.766 -21.844 -3.986 1 97 111 ALA B C 1
ATOM 2048 O O . ALA B 1 111 ? 0.214 -20.984 -3.301 1 97 111 ALA B O 1
ATOM 2049 N N . ARG B 1 112 ? 0.389 -22.172 -5.188 1 96.69 112 ARG B N 1
ATOM 2050 C CA . ARG B 1 112 ? -0.746 -21.516 -5.824 1 96.69 112 ARG B CA 1
ATOM 2051 C C . ARG B 1 112 ? -2.025 -21.734 -5.023 1 96.69 112 ARG B C 1
ATOM 2053 O O . ARG B 1 112 ? -2.814 -20.812 -4.836 1 96.69 112 ARG B O 1
ATOM 2060 N N . GLU B 1 113 ? -2.203 -22.938 -4.609 1 97.12 113 GLU B N 1
ATOM 2061 C CA . GLU B 1 113 ? -3.391 -23.25 -3.82 1 97.12 113 GLU B CA 1
ATOM 2062 C C . GLU B 1 113 ? -3.416 -22.469 -2.518 1 97.12 113 GLU B C 1
ATOM 2064 O O . GLU B 1 113 ? -4.465 -21.953 -2.117 1 97.12 113 GLU B O 1
ATOM 2069 N N . ARG B 1 114 ? -2.289 -22.391 -1.894 1 95.88 114 ARG B N 1
ATOM 2070 C CA . ARG B 1 114 ? -2.197 -21.625 -0.652 1 95.88 114 ARG B CA 1
ATOM 2071 C C . ARG B 1 114 ? -2.471 -20.156 -0.896 1 95.88 114 ARG B C 1
ATOM 2073 O O . ARG B 1 114 ? -3.201 -19.516 -0.134 1 95.88 114 ARG B O 1
ATOM 2080 N N . ASN B 1 115 ? -1.909 -19.609 -1.977 1 94.88 115 ASN B N 1
ATOM 2081 C CA . ASN B 1 115 ? -2.133 -18.203 -2.316 1 94.88 115 ASN B CA 1
ATOM 2082 C C . ASN B 1 115 ? -3.598 -17.938 -2.652 1 94.88 115 ASN B C 1
ATOM 2084 O O . ASN B 1 115 ? -4.125 -16.859 -2.338 1 94.88 115 ASN B O 1
ATOM 2088 N N . LEU B 1 116 ? -4.25 -18.891 -3.238 1 95.19 116 LEU B N 1
ATOM 2089 C CA . LEU B 1 116 ? -5.668 -18.781 -3.555 1 95.19 116 LEU B CA 1
ATOM 2090 C C . LEU B 1 116 ? -6.5 -18.656 -2.283 1 95.19 116 LEU B C 1
ATOM 2092 O O . LEU B 1 116 ? -7.496 -17.938 -2.252 1 95.19 116 LEU B O 1
ATOM 2096 N N . ARG B 1 117 ? -6.086 -19.328 -1.24 1 95.06 117 ARG B N 1
ATOM 2097 C CA . ARG B 1 117 ? -6.793 -19.234 0.032 1 95.06 117 ARG B CA 1
ATOM 2098 C C . ARG B 1 117 ? -6.699 -17.828 0.612 1 95.06 117 ARG B C 1
ATOM 2100 O O . ARG B 1 117 ? -7.66 -17.328 1.206 1 95.06 117 ARG B O 1
ATOM 2107 N N . VAL B 1 118 ? -5.543 -17.203 0.437 1 95.62 118 VAL B N 1
ATOM 2108 C CA . VAL B 1 118 ? -5.398 -15.82 0.875 1 95.62 118 VAL B CA 1
ATOM 2109 C C . VAL B 1 118 ? -6.352 -14.93 0.083 1 95.62 118 VAL B C 1
ATOM 2111 O O . VAL B 1 118 ? -7.02 -14.07 0.654 1 95.62 118 VAL B O 1
ATOM 2114 N N . HIS B 1 119 ? -6.438 -15.156 -1.231 1 94.62 119 HIS B N 1
ATOM 2115 C CA . HIS B 1 119 ? -7.332 -14.398 -2.1 1 94.62 119 HIS B CA 1
ATOM 2116 C C . HIS B 1 119 ? -8.789 -14.555 -1.66 1 94.62 119 HIS B C 1
ATOM 2118 O O . HIS B 1 119 ? -9.5 -13.555 -1.505 1 94.62 119 HIS B O 1
ATOM 2124 N N . LEU B 1 120 ? -9.148 -15.758 -1.401 1 96.31 120 LEU B N 1
ATOM 2125 C CA . LEU B 1 120 ? -10.531 -16.031 -1.013 1 96.31 120 LEU B CA 1
ATOM 2126 C C . LEU B 1 120 ? -10.852 -15.375 0.327 1 96.31 120 LEU B C 1
ATOM 2128 O O . LEU B 1 120 ? -11.914 -14.766 0.485 1 96.31 120 LEU B O 1
ATOM 2132 N N . ARG B 1 121 ? -9.938 -15.484 1.261 1 96.69 121 ARG B N 1
ATOM 2133 C CA . ARG B 1 121 ? -10.117 -14.859 2.568 1 96.69 121 ARG B CA 1
ATOM 2134 C C . ARG B 1 121 ? -10.242 -13.344 2.441 1 96.69 121 ARG B C 1
ATOM 2136 O O . ARG B 1 121 ? -11.07 -12.727 3.105 1 96.69 121 ARG B O 1
ATOM 2143 N N . THR B 1 122 ? -9.414 -12.758 1.596 1 97.62 122 THR B N 1
ATOM 2144 C CA . THR B 1 122 ? -9.406 -11.32 1.374 1 97.62 122 THR B CA 1
ATOM 2145 C C . THR B 1 122 ? -10.789 -10.828 0.936 1 97.62 122 THR B C 1
ATOM 2147 O O . THR B 1 122 ? -11.195 -9.719 1.288 1 97.62 122 THR B O 1
ATOM 2150 N N . HIS B 1 123 ? -11.562 -11.664 0.255 1 97.44 123 HIS B N 1
ATOM 2151 C CA . HIS B 1 123 ? -12.797 -11.234 -0.397 1 97.44 123 HIS B CA 1
ATOM 2152 C C . HIS B 1 123 ? -14.023 -11.648 0.415 1 97.44 123 HIS B C 1
ATOM 2154 O O . HIS B 1 123 ? -15.156 -11.336 0.04 1 97.44 123 HIS B O 1
ATOM 2160 N N . GLU B 1 124 ? -13.797 -12.375 1.484 1 97.38 124 GLU B N 1
ATOM 2161 C CA . GLU B 1 124 ? -14.914 -12.867 2.283 1 97.38 124 GLU B CA 1
ATOM 2162 C C . GLU B 1 124 ? -15.828 -11.727 2.711 1 97.38 124 GLU B C 1
ATOM 2164 O O . GLU B 1 124 ? -15.367 -10.711 3.236 1 97.38 124 GLU B O 1
ATOM 2169 N N . GLY B 1 125 ? -17.125 -11.883 2.461 1 96.88 125 GLY B N 1
ATOM 2170 C CA . GLY B 1 125 ? -18.125 -10.938 2.926 1 96.88 125 GLY B CA 1
ATOM 2171 C C . GLY B 1 125 ? -18.188 -9.664 2.096 1 96.88 125 GLY B C 1
ATOM 2172 O O . GLY B 1 125 ? -18.797 -8.68 2.504 1 96.88 125 GLY B O 1
ATOM 2173 N N . ILE B 1 126 ? -17.547 -9.648 0.937 1 97.5 126 ILE B N 1
ATOM 2174 C CA . ILE B 1 126 ? -17.547 -8.469 0.086 1 97.5 126 ILE B CA 1
ATOM 2175 C C . ILE B 1 126 ? -18.406 -8.711 -1.148 1 97.5 126 ILE B C 1
ATOM 2177 O O . ILE B 1 126 ? -18.203 -9.688 -1.874 1 97.5 126 ILE B O 1
ATOM 2181 N N . ASP B 1 127 ? -19.391 -7.871 -1.274 1 97.31 127 ASP B N 1
ATOM 2182 C CA . ASP B 1 127 ? -20.234 -7.914 -2.471 1 97.31 127 ASP B CA 1
ATOM 2183 C C . ASP B 1 127 ? -19.406 -7.668 -3.73 1 97.31 127 ASP B C 1
ATOM 2185 O O . ASP B 1 127 ? -18.656 -6.688 -3.811 1 97.31 127 ASP B O 1
ATOM 2189 N N . PRO B 1 128 ? -19.578 -8.531 -4.734 1 96.81 128 PRO B N 1
ATOM 2190 C CA . PRO B 1 128 ? -18.797 -8.375 -5.965 1 96.81 128 PRO B CA 1
ATOM 2191 C C . PRO B 1 128 ? -18.969 -6.996 -6.602 1 96.81 128 PRO B C 1
ATOM 2193 O O . PRO B 1 128 ? -18.031 -6.441 -7.16 1 96.81 128 PRO B O 1
ATOM 2196 N N . GLU B 1 129 ? -20.125 -6.441 -6.523 1 97.5 129 GLU B N 1
ATOM 2197 C CA . GLU B 1 129 ? -20.359 -5.113 -7.082 1 97.5 129 GLU B CA 1
ATOM 2198 C C . GLU B 1 129 ? -19.578 -4.047 -6.316 1 97.5 129 GLU B C 1
ATOM 2200 O O . GLU B 1 129 ? -19.078 -3.094 -6.914 1 97.5 129 GLU B O 1
ATOM 2205 N N . ASP B 1 130 ? -19.516 -4.18 -4.988 1 98.19 130 ASP B N 1
ATOM 2206 C CA . ASP B 1 130 ? -18.734 -3.26 -4.18 1 98.19 130 ASP B CA 1
ATOM 2207 C C . ASP B 1 130 ? -17.25 -3.367 -4.52 1 98.19 130 ASP B C 1
ATOM 2209 O O . ASP B 1 130 ? -16.531 -2.361 -4.535 1 98.19 130 ASP B O 1
ATOM 2213 N N . PHE B 1 131 ? -16.859 -4.613 -4.793 1 98.62 131 PHE B N 1
ATOM 2214 C CA . PHE B 1 131 ? -15.461 -4.816 -5.168 1 98.62 131 PHE B CA 1
ATOM 2215 C C . PHE B 1 131 ? -15.148 -4.129 -6.492 1 98.62 131 PHE B C 1
ATOM 2217 O O . PHE B 1 131 ? -14.133 -3.438 -6.617 1 98.62 131 PHE B O 1
ATOM 2224 N N . VAL B 1 132 ? -16 -4.258 -7.379 1 98 132 VAL B N 1
ATOM 2225 C CA . VAL B 1 132 ? -15.82 -3.637 -8.688 1 98 132 VAL B CA 1
ATOM 2226 C C . VAL B 1 132 ? -15.773 -2.117 -8.539 1 98 132 VAL B C 1
ATOM 2228 O O . VAL B 1 132 ? -14.922 -1.452 -9.125 1 98 132 VAL B O 1
ATOM 2231 N N . THR B 1 133 ? -16.688 -1.541 -7.746 1 98.44 133 THR B N 1
ATOM 2232 C CA . THR B 1 133 ? -16.656 -0.114 -7.445 1 98.44 133 THR B CA 1
ATOM 2233 C C . THR B 1 133 ? -15.305 0.282 -6.863 1 98.44 133 THR B C 1
ATOM 2235 O O . THR B 1 133 ? -14.727 1.296 -7.262 1 98.44 133 THR B O 1
ATOM 2238 N N . THR B 1 134 ? -14.789 -0.545 -5.977 1 98.69 134 THR B N 1
ATOM 2239 C CA . THR B 1 134 ? -13.508 -0.285 -5.324 1 98.69 134 THR B CA 1
ATOM 2240 C C . THR B 1 134 ? -12.375 -0.258 -6.348 1 98.69 134 THR B C 1
ATOM 2242 O O . THR B 1 134 ? -11.57 0.675 -6.363 1 98.69 134 THR B O 1
ATOM 2245 N N . ILE B 1 135 ? -12.312 -1.212 -7.223 1 98.38 135 ILE B N 1
ATOM 2246 C CA . ILE B 1 135 ? -11.273 -1.271 -8.25 1 98.38 135 ILE B CA 1
ATOM 2247 C C . ILE B 1 135 ? -11.359 -0.034 -9.141 1 98.38 135 ILE B C 1
ATOM 2249 O O . ILE B 1 135 ? -10.344 0.597 -9.438 1 98.38 135 ILE B O 1
ATOM 2253 N N . ASN B 1 136 ? -12.57 0.362 -9.516 1 97.88 136 ASN B N 1
ATOM 2254 C CA . ASN B 1 136 ? -12.734 1.533 -10.367 1 97.88 136 ASN B CA 1
ATOM 2255 C C . ASN B 1 136 ? -12.25 2.803 -9.68 1 97.88 136 ASN B C 1
ATOM 2257 O O . ASN B 1 136 ? -11.625 3.658 -10.305 1 97.88 136 ASN B O 1
ATOM 2261 N N . VAL B 1 137 ? -12.539 2.957 -8.438 1 98.5 137 VAL B N 1
ATOM 2262 C CA . VAL B 1 137 ? -12.109 4.125 -7.672 1 98.5 137 VAL B CA 1
ATOM 2263 C C . VAL B 1 137 ? -10.586 4.145 -7.578 1 98.5 137 VAL B C 1
ATOM 2265 O O . VAL B 1 137 ? -9.953 5.18 -7.801 1 98.5 137 VAL B O 1
ATOM 2268 N N . LEU B 1 138 ? -9.961 2.973 -7.234 1 98.5 138 LEU B N 1
ATOM 2269 C CA . LEU B 1 138 ? -8.508 2.908 -7.121 1 98.5 138 LEU B CA 1
ATOM 2270 C C . LEU B 1 138 ? -7.844 3.219 -8.461 1 98.5 138 LEU B C 1
ATOM 2272 O O . LEU B 1 138 ? -6.848 3.945 -8.508 1 98.5 138 LEU B O 1
ATOM 2276 N N . ARG B 1 139 ? -8.422 2.734 -9.547 1 97.62 139 ARG B N 1
ATOM 2277 C CA . ARG B 1 139 ? -7.918 3.033 -10.883 1 97.62 139 ARG B CA 1
ATOM 2278 C C . ARG B 1 139 ? -7.957 4.531 -11.156 1 97.62 139 ARG B C 1
ATOM 2280 O O . ARG B 1 139 ? -6.992 5.102 -11.672 1 97.62 139 ARG B O 1
ATOM 2287 N N . ARG B 1 140 ? -9.055 5.184 -10.875 1 98 140 ARG B N 1
ATOM 2288 C CA . ARG B 1 140 ? -9.195 6.621 -11.086 1 98 140 ARG B CA 1
ATOM 2289 C C . ARG B 1 140 ? -8.18 7.398 -10.266 1 98 140 ARG B C 1
ATOM 2291 O O . ARG B 1 140 ? -7.602 8.375 -10.742 1 98 140 ARG B O 1
ATOM 2298 N N . MET B 1 141 ? -7.938 6.961 -9.023 1 98.31 141 MET B N 1
ATOM 2299 C CA . MET B 1 141 ? -6.957 7.629 -8.172 1 98.31 141 MET B CA 1
ATOM 2300 C C . MET B 1 141 ? -5.555 7.504 -8.75 1 98.31 141 MET B C 1
ATOM 2302 O O . MET B 1 141 ? -4.781 8.461 -8.727 1 98.31 141 MET B O 1
ATOM 2306 N N . VAL B 1 142 ? -5.238 6.305 -9.242 1 97.19 142 VAL B N 1
ATOM 2307 C CA . VAL B 1 142 ? -3.947 6.098 -9.891 1 97.19 142 VAL B CA 1
ATOM 2308 C C . VAL B 1 142 ? -3.793 7.074 -11.055 1 97.19 142 VAL B C 1
ATOM 2310 O O . VAL B 1 142 ? -2.764 7.742 -11.18 1 97.19 142 VAL B O 1
ATOM 2313 N N . ASP B 1 143 ? -4.824 7.184 -11.836 1 96.75 143 ASP B N 1
ATOM 2314 C CA . ASP B 1 143 ? -4.793 8.086 -12.977 1 96.75 143 ASP B CA 1
ATOM 2315 C C . ASP B 1 143 ? -4.656 9.539 -12.523 1 96.75 143 ASP B C 1
ATOM 2317 O O . ASP B 1 143 ? -3.852 10.297 -13.078 1 96.75 143 ASP B O 1
ATOM 2321 N N . ASN B 1 144 ? -5.445 9.945 -11.516 1 97.38 144 ASN B N 1
ATOM 2322 C CA . ASN B 1 144 ? -5.414 11.305 -10.977 1 97.38 144 ASN B CA 1
ATOM 2323 C C . ASN B 1 144 ? -4.012 11.695 -10.516 1 97.38 144 ASN B C 1
ATOM 2325 O O . ASN B 1 144 ? -3.635 12.867 -10.586 1 97.38 144 ASN B O 1
ATOM 2329 N N . LEU B 1 145 ? -3.25 10.688 -10.125 1 96.56 145 LEU B N 1
ATOM 2330 C CA . LEU B 1 145 ? -1.955 10.977 -9.516 1 96.56 145 LEU B CA 1
ATOM 2331 C C . LEU B 1 145 ? -0.817 10.656 -10.477 1 96.56 145 LEU B C 1
ATOM 2333 O O . LEU B 1 145 ? 0.306 10.383 -10.047 1 96.56 145 LEU B O 1
ATOM 2337 N N . GLY B 1 146 ? -1.104 10.594 -11.758 1 94.31 146 GLY B N 1
ATOM 2338 C CA . GLY B 1 146 ? -0.093 10.547 -12.805 1 94.31 146 GLY B CA 1
ATOM 2339 C C . GLY B 1 146 ? 0.285 9.141 -13.211 1 94.31 146 GLY B C 1
ATOM 2340 O O . GLY B 1 146 ? 1.273 8.93 -13.914 1 94.31 146 GLY B O 1
ATOM 2341 N N . GLY B 1 147 ? -0.41 8.156 -12.672 1 94.38 147 GLY B N 1
ATOM 2342 C CA . GLY B 1 147 ? -0.21 6.781 -13.109 1 94.38 147 GLY B CA 1
ATOM 2343 C C . GLY B 1 147 ? -1.124 6.375 -14.25 1 94.38 147 GLY B C 1
ATOM 2344 O O . GLY B 1 147 ? -1.744 7.23 -14.891 1 94.38 147 GLY B O 1
ATOM 2345 N N . ASP B 1 148 ? -1.031 5.086 -14.547 1 93.25 148 ASP B N 1
ATOM 2346 C CA . ASP B 1 148 ? -1.922 4.516 -15.555 1 93.25 148 ASP B CA 1
ATOM 2347 C C . ASP B 1 148 ? -3.061 3.734 -14.898 1 93.25 148 ASP B C 1
ATOM 2349 O O . ASP B 1 148 ? -2.84 2.658 -14.336 1 93.25 148 ASP B O 1
ATOM 2353 N N . GLY B 1 149 ? -4.211 4.238 -14.969 1 93.31 149 GLY B N 1
ATOM 2354 C CA . GLY B 1 149 ? -5.383 3.627 -14.367 1 93.31 149 GLY B CA 1
ATOM 2355 C C . GLY B 1 149 ? -6 2.541 -15.219 1 93.31 149 GLY B C 1
ATOM 2356 O O . GLY B 1 149 ? -6.98 1.909 -14.82 1 93.31 149 GLY B O 1
ATOM 2357 N N . ASN B 1 150 ? -5.449 2.346 -16.375 1 93.12 150 ASN B N 1
ATOM 2358 C CA . ASN B 1 150 ? -5.984 1.318 -17.266 1 93.12 150 ASN B CA 1
ATOM 2359 C C . ASN B 1 150 ? -5.32 -0.034 -17.016 1 93.12 150 ASN B C 1
ATOM 2361 O O . ASN B 1 150 ? -4.191 -0.097 -16.531 1 93.12 150 ASN B O 1
ATOM 2365 N N . LEU B 1 151 ? -6.105 -1.147 -17.266 1 87.19 151 LEU B N 1
ATOM 2366 C CA . LEU B 1 151 ? -5.59 -2.5 -17.094 1 87.19 151 LEU B CA 1
ATOM 2367 C C . LEU B 1 151 ? -4.523 -2.82 -18.125 1 87.19 151 LEU B C 1
ATOM 2369 O O . LEU B 1 151 ? -4.582 -2.322 -19.25 1 87.19 151 LEU B O 1
ATOM 2373 N N . PRO B 1 152 ? -3.447 -3.549 -17.641 1 74 152 PRO B N 1
ATOM 2374 C CA . PRO B 1 152 ? -2.43 -3.912 -18.625 1 74 152 PRO B CA 1
ATOM 2375 C C . PRO B 1 152 ? -3.002 -4.695 -19.812 1 74 152 PRO B C 1
ATOM 2377 O O . PRO B 1 152 ? -3.979 -5.434 -19.641 1 74 152 PRO B O 1
ATOM 2380 N N . ALA B 1 153 ? -2.498 -4.316 -21.078 1 60.78 153 ALA B N 1
ATOM 2381 C CA . ALA B 1 153 ? -2.873 -4.996 -22.312 1 60.78 153 ALA B CA 1
ATOM 2382 C C . ALA B 1 153 ? -2.504 -6.477 -22.266 1 60.78 153 ALA B C 1
ATOM 2384 O O . ALA B 1 153 ? -1.542 -6.859 -21.594 1 60.78 153 ALA B O 1
#

Radius of gyration: 23.24 Å; Cα contacts (8 Å, |Δi|>4): 352; chains: 2; bounding box: 44×65×54 Å